Protein AF-A0A3C0NPT8-F1 (afdb_monomer)

Sequence (204 aa):
MGVVTTFLSDNPAILALAEDQNFRHFFKAYQFPALTNLGTAFGMGLIVCSYMYSLSPAMGRPLGAAVLIGLLGAVIGSVVSTRLMLIFTKKHFGIEAGLPPLEGEAAETPAGMRPVRHGGIGSRVMGAILEGGHSGVKMGVAIVPGVLVVCTLVMMLINGPSESGAYTGAAYEGIRLLPRLASKIDFILKPLFGFASPEAVGVP

Foldseek 3Di:
DLLVQLLPPFLCSLVLLLPDPVSLLVDAQLLSVLSSLSSVLRGPLNVVLVVQCVCCVVVVHRCNVVSVVSVVVSVVVSVVVSVVSSVVSCVVVNDPHRDDDDPPDDDDDDPPDDPDDDDDPVVVVVVVVVVVVVSVVVSCVVVVVVCVVVVVVLLQCLADAPPVNDNPVDPSHHNNNQLVVQVVCVVVCCVPPVDPGSSVVSDD

Radius of gyration: 21.85 Å; Cα contacts (8 Å, |Δi|>4): 187; chains: 1; bou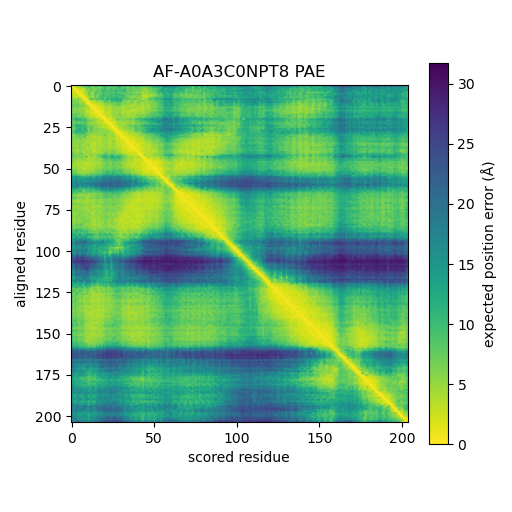nding box: 51×41×56 Å

pLDDT: mean 73.45, std 10.77, range [42.53, 89.0]

Secondary structure (DSSP, 8-state):
-HHHHHHHT-THHHHHHHT-HHHHTTSBTTTHHHHHHHHHHHTTHHHHHHHHHHTHHHHTS-THHHHHHHHHHHHHHHHHHHHHHHHHHHHHH-SSPBPPPPTT--S-PPTTPPP--SS-HHHHHHHHHHHHHHHHHHHHHHHHHHHHHHHHHHHHHHS---TTS-----TT----HHHHHHHHHHHHHHHHH--SSGGGGG--

Solvent-accessible surface area (backbone atoms only — not comparable to full-atom values): 11562 Å² total; per-residue (Å²): 107,62,65,59,44,5,20,70,67,23,41,68,50,35,52,60,47,65,70,32,65,76,55,43,73,78,40,44,45,28,52,54,66,36,48,56,52,46,14,62,51,29,34,39,42,50,58,53,46,51,51,52,49,65,44,20,79,79,68,78,45,83,38,61,64,57,48,51,51,51,52,52,48,34,53,54,48,34,54,53,50,37,52,54,47,37,56,55,30,33,72,74,56,36,91,78,41,64,58,79,77,70,91,91,65,84,83,81,77,57,92,91,61,73,90,75,76,80,72,55,73,68,54,46,53,52,49,51,52,52,52,51,50,52,52,51,49,54,50,46,69,70,44,50,64,59,52,53,53,50,51,51,52,51,46,30,30,42,25,43,44,47,99,82,69,51,80,83,83,53,90,80,39,26,73,26,49,51,31,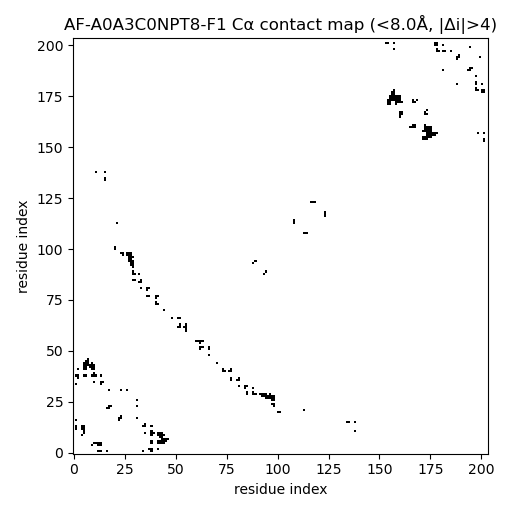60,49,37,59,74,44,37,86,58,44,33,80,74,71,63,54,91,49,45,65,60,78,64,62,131

Mean predicted aligned error: 11.66 Å

Structure (mmCIF, N/CA/C/O backbone):
data_AF-A0A3C0NPT8-F1
#
_entry.id   AF-A0A3C0NPT8-F1
#
loop_
_atom_site.group_PDB
_atom_site.id
_atom_site.type_symbol
_atom_site.label_atom_id
_atom_site.label_alt_id
_atom_site.label_comp_id
_atom_site.label_asym_id
_atom_site.label_entity_id
_atom_site.label_seq_id
_atom_site.pdbx_PDB_ins_code
_atom_site.Cartn_x
_atom_site.Cartn_y
_atom_site.Cartn_z
_atom_site.occupancy
_atom_site.B_iso_or_equiv
_atom_site.auth_seq_id
_atom_site.auth_comp_id
_atom_site.auth_asym_id
_atom_site.auth_atom_id
_atom_site.pdbx_PDB_model_num
ATOM 1 N N . MET A 1 1 ? -10.983 9.538 5.192 1.00 57.56 1 MET A N 1
ATOM 2 C CA . MET A 1 1 ? -9.659 9.555 5.852 1.00 57.56 1 MET A CA 1
ATOM 3 C C . MET A 1 1 ? -8.749 8.467 5.304 1.00 57.56 1 MET A C 1
ATOM 5 O O . MET A 1 1 ? -7.816 8.848 4.622 1.00 57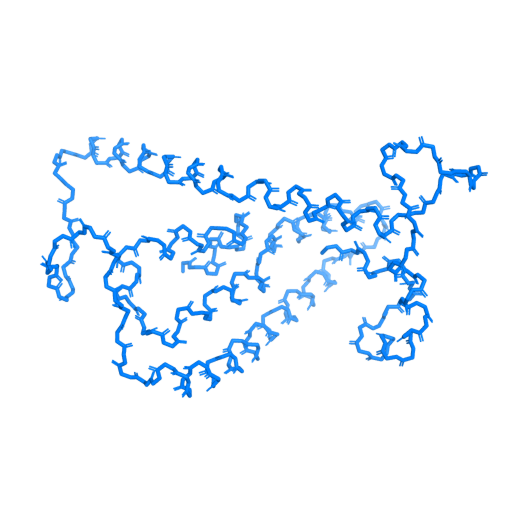.56 1 MET A O 1
ATOM 9 N N . GLY A 1 2 ? -9.065 7.172 5.461 1.00 60.31 2 GLY A N 1
ATOM 10 C CA . GLY A 1 2 ? -8.208 6.061 4.995 1.00 60.31 2 GLY A CA 1
ATOM 11 C C . GLY A 1 2 ? -7.718 6.155 3.542 1.00 60.31 2 GLY A C 1
ATOM 12 O O . GLY A 1 2 ? -6.518 6.107 3.315 1.00 60.31 2 GLY A O 1
ATOM 13 N N . VAL A 1 3 ? -8.623 6.399 2.582 1.00 63.34 3 VAL A N 1
ATOM 14 C CA . VAL A 1 3 ? -8.274 6.589 1.154 1.00 63.34 3 VAL A CA 1
ATOM 15 C C . VAL A 1 3 ? -7.306 7.760 0.949 1.00 63.34 3 VAL A C 1
ATOM 17 O O . VAL A 1 3 ? -6.372 7.675 0.166 1.00 63.34 3 VAL A O 1
ATOM 20 N N . VAL A 1 4 ? -7.526 8.874 1.653 1.00 65.38 4 VAL A N 1
ATOM 21 C CA . VAL A 1 4 ? -6.719 10.095 1.498 1.00 65.38 4 VAL A CA 1
ATOM 22 C C . VAL A 1 4 ? -5.329 9.886 2.095 1.00 65.38 4 VAL A C 1
ATOM 24 O O . VAL A 1 4 ? -4.337 10.283 1.496 1.00 65.38 4 VAL A O 1
ATOM 27 N N . THR A 1 5 ? -5.236 9.218 3.245 1.00 65.12 5 THR A N 1
ATOM 28 C CA . THR A 1 5 ? -3.954 8.920 3.893 1.00 65.12 5 THR A CA 1
ATOM 29 C C . THR A 1 5 ? -3.124 7.907 3.109 1.00 65.12 5 THR A C 1
ATOM 31 O O . THR A 1 5 ? -1.911 8.070 3.026 1.00 65.12 5 THR A O 1
ATOM 34 N N . THR A 1 6 ? -3.749 6.903 2.488 1.00 68.00 6 THR A N 1
ATOM 35 C CA . THR A 1 6 ? -3.037 5.913 1.657 1.00 68.00 6 THR A CA 1
ATOM 36 C C . THR A 1 6 ? -2.615 6.486 0.317 1.00 68.00 6 THR A C 1
ATOM 38 O O . THR A 1 6 ? -1.517 6.203 -0.149 1.00 68.00 6 THR A O 1
ATOM 41 N N . PHE A 1 7 ? -3.457 7.338 -0.270 1.00 66.25 7 PHE A N 1
ATOM 42 C CA . PHE A 1 7 ? -3.151 8.022 -1.520 1.00 66.25 7 PHE A CA 1
ATOM 43 C C . PHE A 1 7 ? -1.984 9.005 -1.384 1.00 66.25 7 PHE A C 1
ATOM 45 O O . PHE A 1 7 ? -1.185 9.134 -2.311 1.00 66.25 7 PHE A O 1
ATOM 52 N N . LEU A 1 8 ? -1.883 9.689 -0.238 1.00 63.69 8 LEU A N 1
ATOM 53 C CA . LEU A 1 8 ? -0.835 10.677 0.031 1.00 63.69 8 LEU A CA 1
ATOM 54 C C . LEU A 1 8 ? 0.458 10.080 0.593 1.00 63.69 8 LEU A C 1
ATOM 56 O O . LEU A 1 8 ? 1.523 10.610 0.296 1.00 63.69 8 LEU A O 1
ATOM 60 N N . SER A 1 9 ? 0.372 9.046 1.437 1.00 65.12 9 SER A N 1
ATOM 61 C CA . SER A 1 9 ? 1.530 8.520 2.164 1.00 65.12 9 SER A CA 1
ATOM 62 C C . SER A 1 9 ? 2.036 7.227 1.541 1.00 65.12 9 SER A C 1
ATOM 64 O O . SER A 1 9 ? 3.089 7.273 0.926 1.00 65.12 9 SER A O 1
ATOM 66 N N . ASP A 1 10 ? 1.321 6.110 1.728 1.00 74.12 10 ASP A N 1
ATOM 67 C CA . ASP A 1 10 ? 1.563 4.772 1.154 1.00 74.12 10 ASP A CA 1
ATOM 68 C C . ASP A 1 10 ? 0.578 3.760 1.810 1.00 74.12 10 ASP A C 1
ATOM 70 O O . ASP A 1 10 ? -0.175 4.108 2.729 1.00 74.12 10 ASP A O 1
ATOM 74 N N . ASN A 1 11 ? 0.602 2.492 1.394 1.00 75.19 11 ASN A N 1
ATOM 75 C CA . ASN A 1 11 ? -0.137 1.361 1.957 1.00 75.19 11 ASN A CA 1
ATOM 76 C C . ASN A 1 11 ? 0.002 1.218 3.485 1.00 75.19 11 ASN A C 1
ATOM 78 O O . ASN A 1 11 ? -1.029 1.064 4.141 1.00 75.19 11 ASN A O 1
ATOM 82 N N . PRO A 1 12 ? 1.197 1.317 4.108 1.00 71.88 12 PRO A N 1
ATOM 83 C CA . PRO A 1 12 ? 1.342 1.207 5.564 1.00 71.88 12 PRO A CA 1
ATOM 84 C C . PRO A 1 12 ? 0.558 2.237 6.383 1.00 71.88 12 PRO A C 1
ATOM 86 O O . PRO A 1 12 ? 0.221 1.973 7.536 1.00 71.88 12 PRO A O 1
ATOM 89 N N . ALA A 1 13 ? 0.204 3.390 5.808 1.00 73.75 13 ALA A N 1
ATOM 90 C CA . ALA A 1 13 ? -0.550 4.416 6.529 1.00 73.75 13 ALA A CA 1
ATOM 91 C C . ALA A 1 13 ? -1.955 3.939 6.942 1.00 73.75 13 ALA A C 1
ATOM 93 O O . ALA A 1 13 ? -2.476 4.381 7.968 1.00 73.75 13 ALA A O 1
ATOM 94 N N . ILE A 1 14 ? -2.565 3.009 6.190 1.00 76.88 14 ILE A N 1
ATOM 95 C CA . ILE A 1 14 ? -3.846 2.411 6.598 1.00 76.88 14 ILE A CA 1
ATOM 96 C C . ILE A 1 14 ? -3.686 1.478 7.791 1.00 76.88 14 ILE A C 1
ATOM 98 O O . ILE A 1 14 ? -4.612 1.366 8.585 1.00 76.88 14 ILE A O 1
ATOM 102 N N . LEU A 1 15 ? -2.526 0.827 7.930 1.00 73.81 15 LEU A N 1
ATOM 103 C CA . LEU A 1 15 ? -2.240 -0.075 9.043 1.00 73.81 15 LEU A CA 1
ATOM 104 C C . LEU A 1 15 ? -2.071 0.715 10.342 1.00 73.81 15 LEU A C 1
ATOM 106 O O . LEU A 1 15 ? -2.603 0.303 11.364 1.00 73.81 15 LEU A O 1
ATOM 110 N N . ALA A 1 16 ? -1.461 1.901 10.272 1.00 74.50 16 ALA A N 1
ATOM 111 C CA . ALA A 1 16 ? -1.381 2.846 11.391 1.00 74.50 16 ALA A CA 1
ATOM 112 C C . ALA A 1 16 ? -2.765 3.208 11.936 1.00 74.50 16 ALA A C 1
ATOM 114 O O . ALA A 1 16 ? -3.020 3.153 13.134 1.00 74.50 16 ALA A O 1
ATOM 115 N N . LEU A 1 17 ? -3.680 3.553 11.024 1.00 74.06 17 LEU A N 1
ATOM 116 C CA . LEU A 1 17 ? -5.072 3.842 11.355 1.00 74.06 17 LEU A CA 1
ATOM 117 C C . LEU A 1 17 ? -5.783 2.588 11.863 1.00 74.06 17 LEU A C 1
ATOM 119 O O . LEU A 1 17 ? -6.581 2.665 12.787 1.00 74.06 17 LEU A O 1
ATOM 123 N N . ALA A 1 18 ? -5.484 1.425 11.288 1.00 72.75 18 ALA A N 1
ATOM 124 C CA . ALA A 1 18 ? -6.037 0.150 11.712 1.00 72.75 18 ALA A CA 1
ATOM 125 C C . ALA A 1 18 ? -5.529 -0.300 13.093 1.00 72.75 18 ALA A C 1
ATOM 127 O O . ALA A 1 18 ? -6.169 -1.151 13.702 1.00 72.75 18 ALA A O 1
ATOM 128 N N . GLU A 1 19 ? -4.422 0.233 13.609 1.00 71.56 19 GLU A N 1
ATOM 129 C CA . GLU A 1 19 ? -3.958 0.020 14.988 1.00 71.56 19 GLU A CA 1
ATOM 130 C C . GLU A 1 19 ? -4.593 0.995 15.999 1.00 71.56 19 GLU A C 1
ATOM 132 O O . GLU A 1 19 ? -4.489 0.763 17.200 1.00 71.56 19 GLU A O 1
ATOM 137 N N . ASP A 1 20 ? -5.322 2.025 15.550 1.00 73.19 20 ASP A N 1
ATOM 138 C CA . ASP A 1 20 ? -6.060 2.939 16.431 1.00 73.19 20 ASP A CA 1
ATOM 139 C C . ASP A 1 20 ? -7.418 2.337 16.846 1.00 73.19 20 ASP A C 1
ATOM 141 O O . ASP A 1 20 ? -8.288 2.047 16.017 1.00 73.19 20 ASP A O 1
ATOM 145 N N . GLN A 1 21 ? -7.633 2.189 18.155 1.00 65.19 21 GLN A N 1
ATOM 146 C CA . GLN A 1 21 ? -8.886 1.705 18.750 1.00 65.19 21 GLN A CA 1
ATOM 147 C C . GLN A 1 21 ? -10.098 2.557 18.355 1.00 65.19 21 GLN A C 1
ATOM 149 O O . GLN A 1 21 ? -11.176 2.022 18.082 1.00 65.19 21 GLN A O 1
ATOM 154 N N . ASN A 1 22 ? -9.926 3.881 18.270 1.00 67.19 22 ASN A N 1
ATOM 155 C CA . ASN A 1 22 ? -11.003 4.785 17.871 1.00 67.19 22 ASN A CA 1
ATOM 156 C C . ASN A 1 22 ? -11.425 4.497 16.435 1.00 67.19 22 ASN A C 1
ATOM 158 O O . ASN A 1 22 ? -12.610 4.523 16.123 1.00 67.19 22 ASN A O 1
ATOM 162 N N . PHE A 1 23 ? -10.460 4.194 15.565 1.00 70.56 23 PHE A N 1
ATOM 163 C CA . PHE A 1 23 ? -10.732 3.845 14.180 1.00 70.56 23 PHE A CA 1
ATOM 164 C C . PHE A 1 23 ? -11.401 2.471 14.079 1.00 70.56 23 PHE A C 1
ATOM 166 O O . PHE A 1 23 ? -12.396 2.344 13.369 1.00 70.56 23 PHE A O 1
ATOM 173 N N . ARG A 1 24 ? -10.936 1.471 14.843 1.00 70.56 24 ARG A N 1
ATOM 174 C CA . ARG A 1 24 ? -11.536 0.124 14.899 1.00 70.56 24 ARG A CA 1
ATOM 175 C C . ARG A 1 24 ? -13.000 0.127 15.323 1.00 70.56 24 ARG A C 1
ATOM 177 O O . ARG A 1 24 ? -13.776 -0.633 14.752 1.00 70.56 24 ARG A O 1
ATOM 184 N N . HIS A 1 25 ? -13.389 0.992 16.262 1.00 68.06 25 HIS A N 1
ATOM 185 C CA . HIS A 1 25 ? -14.770 1.080 16.750 1.00 68.06 25 HIS A CA 1
ATOM 186 C C . HIS A 1 25 ? -15.782 1.469 15.654 1.00 68.06 25 HIS A C 1
ATOM 188 O O . HIS A 1 25 ? -16.962 1.135 15.750 1.00 68.06 25 HIS A O 1
ATOM 194 N N . PHE A 1 26 ? -15.334 2.131 14.582 1.00 66.56 26 PHE A N 1
ATOM 195 C CA . PHE A 1 26 ? -16.194 2.497 13.453 1.00 66.56 26 PHE A CA 1
ATOM 196 C C . PHE A 1 26 ? -16.397 1.370 12.429 1.00 66.56 26 PHE A C 1
ATOM 198 O O . PHE A 1 26 ? -17.233 1.521 11.535 1.00 66.56 26 PHE A O 1
ATOM 205 N N . PHE A 1 27 ? -15.672 0.250 12.534 1.00 70.88 27 PHE A N 1
ATOM 206 C CA . PHE A 1 27 ? -15.732 -0.845 11.564 1.00 70.88 27 PHE A CA 1
ATOM 207 C C . PHE A 1 27 ? -16.223 -2.152 12.186 1.00 70.88 27 PHE A C 1
ATOM 209 O O . PHE A 1 27 ? -15.913 -2.507 13.320 1.00 70.88 27 PHE A O 1
ATOM 216 N N . LYS A 1 28 ? -16.980 -2.914 11.395 1.00 72.62 28 LYS A N 1
ATOM 217 C CA . LYS A 1 28 ? -17.347 -4.300 11.722 1.00 72.62 28 LYS A CA 1
ATOM 218 C C . LYS A 1 28 ? -16.216 -5.254 11.333 1.00 72.62 28 LYS A C 1
ATOM 220 O O . LYS A 1 28 ? -15.453 -4.950 10.413 1.00 72.62 28 LYS A O 1
ATOM 225 N N . ALA A 1 29 ? -16.149 -6.438 11.948 1.00 71.94 29 ALA A N 1
ATOM 226 C CA . ALA A 1 29 ? -15.073 -7.405 11.701 1.00 71.94 29 ALA A CA 1
ATOM 227 C C . ALA A 1 29 ? -14.913 -7.753 10.209 1.00 71.94 29 ALA A C 1
ATOM 229 O O . ALA A 1 29 ? -13.797 -7.823 9.703 1.00 71.94 29 ALA A O 1
ATOM 230 N N . TYR A 1 30 ? -16.017 -7.865 9.460 1.00 71.25 30 TYR A N 1
ATOM 231 C CA . TYR A 1 30 ? -15.965 -8.159 8.023 1.00 71.25 30 TYR A CA 1
ATOM 232 C C . TYR A 1 30 ? -15.430 -7.001 7.155 1.00 71.25 30 TYR A C 1
ATOM 234 O O . TYR A 1 30 ? -15.012 -7.237 6.020 1.00 71.25 30 TYR A O 1
ATOM 242 N N . GLN A 1 31 ? -15.462 -5.758 7.649 1.00 75.56 31 GLN A N 1
ATOM 243 C CA . GLN A 1 31 ? -15.016 -4.563 6.918 1.00 75.56 31 GLN A CA 1
ATOM 244 C C . GLN A 1 31 ? -13.526 -4.292 7.108 1.00 75.56 31 GLN A C 1
ATOM 246 O O . GLN A 1 31 ? -12.908 -3.657 6.257 1.00 75.56 31 GLN A O 1
ATOM 251 N N . PHE A 1 32 ? -12.943 -4.789 8.195 1.00 78.00 32 PHE A N 1
ATOM 252 C CA . PHE A 1 32 ? -11.555 -4.517 8.538 1.00 78.00 32 PHE A CA 1
ATOM 253 C C . PHE A 1 32 ? -10.550 -5.042 7.500 1.00 78.00 32 PHE A C 1
ATOM 255 O O . PHE A 1 32 ? -9.687 -4.270 7.089 1.00 78.00 32 PHE A O 1
ATOM 262 N N . PRO A 1 33 ? -10.694 -6.263 6.945 1.00 79.12 33 PRO A N 1
ATOM 263 C CA . PRO A 1 33 ? -9.809 -6.722 5.873 1.00 79.12 33 PRO A CA 1
ATOM 264 C C . PRO A 1 33 ? -9.931 -5.893 4.584 1.00 79.12 33 PRO A C 1
ATOM 266 O O . PRO A 1 33 ? -8.962 -5.746 3.843 1.00 79.12 33 PRO A O 1
ATOM 269 N N . ALA A 1 34 ? -11.103 -5.303 4.318 1.00 80.81 34 ALA A N 1
ATOM 270 C CA . ALA A 1 34 ? -11.309 -4.469 3.134 1.00 80.81 34 ALA A CA 1
ATOM 271 C C . ALA A 1 34 ? -10.489 -3.169 3.174 1.00 80.81 34 ALA A C 1
ATOM 273 O O . ALA A 1 34 ? -10.215 -2.599 2.118 1.00 80.81 34 ALA A O 1
ATOM 274 N N . LEU A 1 35 ? -10.050 -2.728 4.361 1.00 78.31 35 LEU A N 1
ATOM 275 C CA . LEU A 1 35 ? -9.146 -1.587 4.513 1.00 78.31 35 LEU A CA 1
ATOM 276 C C . LEU A 1 35 ? -7.780 -1.855 3.878 1.00 78.31 35 LEU A C 1
ATOM 278 O O . LEU A 1 35 ? -7.229 -0.955 3.255 1.00 78.31 35 LEU A O 1
ATOM 282 N N . THR A 1 36 ? -7.257 -3.082 3.970 1.00 79.62 36 THR A N 1
ATOM 283 C CA . THR A 1 36 ? -5.987 -3.455 3.326 1.00 79.62 36 THR A CA 1
ATOM 284 C C . THR A 1 36 ? -6.096 -3.370 1.809 1.00 79.62 36 THR A C 1
ATOM 286 O O . THR A 1 36 ? -5.243 -2.771 1.169 1.00 79.62 36 THR A O 1
ATOM 289 N N . ASN A 1 37 ? -7.181 -3.895 1.240 1.00 81.38 37 ASN A N 1
ATOM 290 C CA . ASN A 1 37 ? -7.433 -3.851 -0.201 1.00 81.38 37 ASN A CA 1
ATOM 291 C C . ASN A 1 37 ? -7.625 -2.414 -0.711 1.00 81.38 37 ASN A C 1
ATOM 293 O O . ASN A 1 37 ? -7.126 -2.039 -1.768 1.00 81.38 37 ASN A O 1
ATOM 297 N N . LEU A 1 38 ? -8.308 -1.585 0.079 1.00 79.75 38 LEU A N 1
ATOM 298 C CA . LEU A 1 38 ? -8.443 -0.161 -0.200 1.00 79.75 38 LEU A CA 1
ATOM 299 C C . LEU A 1 38 ? -7.093 0.564 -0.098 1.00 79.75 38 LEU A C 1
ATOM 301 O O . LEU A 1 38 ? -6.816 1.425 -0.925 1.00 79.75 38 LEU A O 1
ATOM 305 N N . GLY A 1 39 ? -6.248 0.188 0.867 1.00 78.75 39 GLY A N 1
ATOM 306 C CA . GLY A 1 39 ? -4.855 0.614 0.934 1.00 78.75 39 GLY A CA 1
ATOM 307 C C . GLY A 1 39 ? -4.150 0.306 -0.376 1.00 78.75 39 GLY A C 1
ATOM 308 O O . GLY A 1 39 ? -3.827 1.236 -1.101 1.00 78.75 39 GLY A O 1
ATOM 309 N N . THR A 1 40 ? -4.040 -0.973 -0.736 1.00 80.25 40 THR A N 1
ATOM 310 C CA . THR A 1 40 ? -3.342 -1.433 -1.945 1.00 80.25 40 THR A CA 1
ATOM 311 C C . THR A 1 40 ? -3.827 -0.765 -3.229 1.00 80.25 40 THR A C 1
ATOM 313 O O . THR A 1 40 ? -3.006 -0.420 -4.069 1.00 80.25 40 THR A O 1
ATOM 316 N N . ALA A 1 41 ? -5.134 -0.541 -3.387 1.00 80.31 41 ALA A N 1
ATOM 317 C CA . ALA A 1 41 ? -5.677 0.080 -4.594 1.00 80.31 41 ALA A CA 1
ATOM 318 C C . ALA A 1 41 ? -5.309 1.569 -4.751 1.00 80.31 41 ALA A C 1
ATOM 320 O O . ALA A 1 41 ? -5.279 2.072 -5.871 1.00 80.31 41 ALA A O 1
ATOM 321 N N . PHE A 1 42 ? -5.053 2.275 -3.645 1.00 80.88 42 PHE A N 1
ATOM 322 C CA . PHE A 1 42 ? -4.700 3.700 -3.646 1.00 80.88 42 PHE A CA 1
ATOM 323 C C . PHE A 1 42 ? -3.259 3.975 -3.188 1.00 80.88 42 PHE A C 1
ATOM 325 O O . PHE A 1 42 ? -2.841 5.132 -3.183 1.00 80.88 42 PHE A O 1
ATOM 332 N N . GLY A 1 43 ? -2.507 2.940 -2.812 1.00 76.88 43 GLY A N 1
ATOM 333 C CA . GLY A 1 43 ? -1.122 3.020 -2.366 1.00 76.88 43 GLY A CA 1
ATOM 334 C C . GLY A 1 43 ? -0.231 3.715 -3.374 1.00 76.88 43 GLY A C 1
ATOM 335 O O . GLY A 1 43 ? -0.315 3.441 -4.568 1.00 76.88 43 GLY A O 1
ATOM 336 N N . MET A 1 44 ? 0.600 4.640 -2.889 1.00 77.12 44 MET A N 1
ATOM 337 C CA . MET A 1 44 ? 1.511 5.453 -3.707 1.00 77.12 44 MET A CA 1
ATOM 338 C C . MET A 1 44 ? 0.824 6.243 -4.838 1.00 77.12 44 MET A C 1
ATOM 340 O O . MET A 1 44 ? 1.508 6.770 -5.714 1.00 77.12 44 MET A O 1
ATOM 344 N N . GLY A 1 45 ? -0.506 6.387 -4.829 1.00 80.94 45 GLY A N 1
ATOM 345 C CA . GLY A 1 45 ? -1.255 6.960 -5.948 1.00 80.94 45 GLY A CA 1
ATOM 346 C C . GLY A 1 45 ? -0.815 8.379 -6.320 1.00 80.94 45 GLY A C 1
ATOM 347 O O . GLY A 1 45 ? -0.578 8.655 -7.496 1.00 80.94 45 GLY A O 1
ATOM 348 N N . LEU A 1 46 ? -0.622 9.271 -5.339 1.00 80.06 46 LEU A N 1
ATOM 349 C CA . LEU A 1 46 ? -0.124 10.631 -5.589 1.00 80.06 46 LEU A CA 1
ATOM 350 C C . LEU A 1 46 ? 1.317 10.626 -6.128 1.00 80.06 46 LEU A C 1
ATOM 352 O O . LEU A 1 46 ? 1.649 11.388 -7.039 1.00 80.06 46 LEU A O 1
ATOM 356 N N . ILE A 1 47 ? 2.173 9.761 -5.583 1.00 82.19 47 ILE A N 1
ATOM 357 C CA . ILE A 1 47 ? 3.585 9.653 -5.971 1.00 82.19 47 ILE A CA 1
ATOM 358 C C . ILE A 1 47 ? 3.681 9.184 -7.425 1.00 82.19 47 ILE A C 1
ATOM 360 O O . ILE A 1 47 ? 4.343 9.832 -8.231 1.00 82.19 47 ILE A O 1
ATOM 364 N N . VAL A 1 48 ? 2.941 8.140 -7.798 1.00 81.69 48 VAL A N 1
ATOM 365 C CA . VAL A 1 48 ? 2.890 7.630 -9.175 1.00 81.69 48 VAL A CA 1
ATOM 366 C C . VAL A 1 48 ? 2.309 8.673 -10.131 1.00 81.69 48 VAL A C 1
ATOM 368 O O . VAL A 1 48 ? 2.892 8.926 -11.186 1.00 81.69 48 VAL A O 1
ATOM 371 N N . CYS A 1 49 ? 1.209 9.338 -9.761 1.00 82.62 49 CYS A N 1
ATOM 372 C CA . CYS A 1 49 ? 0.608 10.386 -10.592 1.00 82.62 49 CYS A CA 1
ATOM 373 C C . CYS A 1 49 ? 1.579 11.553 -10.828 1.00 82.62 49 CYS A C 1
ATOM 375 O O . CYS A 1 49 ? 1.726 12.012 -11.960 1.00 82.62 49 CYS A O 1
ATOM 377 N N . SER A 1 50 ? 2.261 12.021 -9.779 1.00 83.06 50 SER A N 1
ATOM 378 C CA . SER A 1 50 ? 3.231 13.119 -9.874 1.00 83.06 50 SER A CA 1
ATOM 379 C C . SER A 1 50 ? 4.487 12.725 -10.654 1.00 83.06 50 SER A C 1
ATOM 381 O O . SER A 1 50 ? 4.957 13.514 -11.473 1.00 83.06 50 SER A O 1
ATOM 383 N N . TYR A 1 51 ? 4.986 11.498 -10.483 1.00 83.19 51 TYR A N 1
ATOM 384 C CA . TYR A 1 51 ? 6.118 10.964 -11.239 1.00 83.19 51 TYR A CA 1
ATOM 385 C C . TYR A 1 51 ? 5.798 10.848 -12.736 1.00 83.19 51 TYR A C 1
ATOM 387 O O . TYR A 1 51 ? 6.542 11.360 -13.573 1.00 83.19 51 TYR A O 1
ATOM 395 N N . MET A 1 52 ? 4.648 10.262 -13.081 1.00 80.38 52 MET A N 1
ATOM 396 C CA . MET A 1 52 ? 4.178 10.169 -14.468 1.00 80.38 52 MET A CA 1
ATOM 397 C C . MET A 1 52 ? 3.949 11.548 -15.091 1.00 80.38 52 MET A C 1
ATOM 399 O O . MET A 1 52 ? 4.286 11.773 -16.253 1.00 80.38 52 MET A O 1
ATOM 403 N N . TYR A 1 53 ? 3.421 12.499 -14.317 1.00 80.75 53 TYR A N 1
ATOM 404 C CA . TYR A 1 53 ? 3.262 13.872 -14.780 1.00 80.75 53 TYR A CA 1
ATOM 405 C C . TYR A 1 53 ? 4.620 14.549 -15.024 1.00 80.75 53 TYR A C 1
ATOM 407 O O . TYR A 1 53 ? 4.808 15.164 -16.073 1.00 80.75 53 TYR A O 1
ATOM 415 N N . SER A 1 54 ? 5.587 14.362 -14.120 1.00 80.06 54 SER A N 1
ATOM 416 C CA . SER A 1 54 ? 6.962 14.876 -14.231 1.00 80.06 54 SER A CA 1
ATOM 417 C C . SER A 1 54 ? 7.717 14.339 -15.457 1.00 80.06 54 SER A C 1
ATOM 419 O O . SER A 1 54 ? 8.558 15.033 -16.024 1.00 80.06 54 SER A O 1
ATOM 421 N N . LEU A 1 55 ? 7.376 13.139 -15.938 1.00 78.50 55 LEU A N 1
ATOM 422 C CA . LEU A 1 55 ? 7.939 12.553 -17.163 1.00 78.50 55 LEU A CA 1
ATOM 423 C C . LEU A 1 55 ? 7.314 13.088 -18.466 1.00 78.50 55 LEU A C 1
ATOM 425 O O . LEU A 1 55 ? 7.864 12.863 -19.546 1.00 78.50 55 LEU A O 1
ATOM 429 N N . SER A 1 56 ? 6.204 13.831 -18.392 1.00 69.06 56 SER A N 1
ATOM 430 C CA . SER A 1 56 ? 5.553 14.457 -19.561 1.00 69.06 56 SER A CA 1
ATOM 431 C C . SER A 1 56 ? 6.486 15.339 -20.399 1.00 69.06 56 SER A C 1
ATOM 433 O O . SER A 1 56 ? 6.510 15.155 -21.618 1.00 69.06 56 SER A O 1
ATOM 435 N N . PRO A 1 57 ? 7.288 16.256 -19.815 1.00 64.12 57 PRO A N 1
ATOM 436 C CA . PRO A 1 57 ? 8.258 17.038 -20.583 1.00 64.12 57 PRO A CA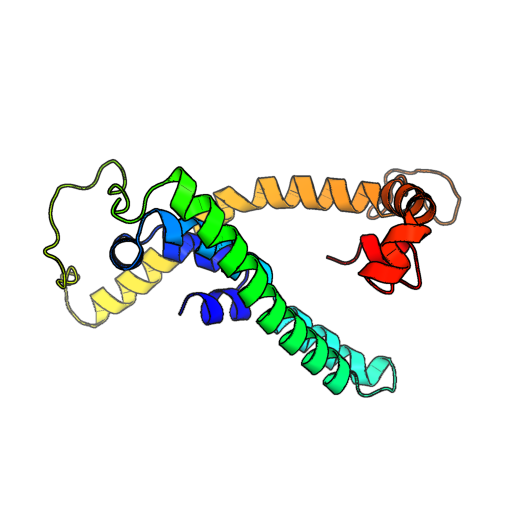 1
ATOM 437 C C . PRO A 1 57 ? 9.361 16.188 -21.233 1.00 64.12 57 PRO A C 1
ATOM 439 O O . PRO A 1 57 ? 9.830 16.545 -22.308 1.00 64.12 57 PRO A O 1
ATOM 442 N N . ALA A 1 58 ? 9.745 15.054 -20.636 1.00 65.44 58 ALA A N 1
ATOM 443 C CA . ALA A 1 58 ? 10.800 14.183 -21.164 1.00 65.44 58 ALA A CA 1
ATOM 444 C C . ALA A 1 58 ? 10.331 13.296 -22.334 1.00 65.44 58 ALA A C 1
ATOM 446 O O . ALA A 1 58 ? 11.118 12.986 -23.223 1.00 65.44 58 ALA A O 1
ATOM 447 N N . MET A 1 59 ? 9.052 12.903 -22.360 1.00 64.19 59 MET A N 1
ATOM 448 C CA . MET A 1 59 ? 8.483 12.053 -23.420 1.00 64.19 59 MET A CA 1
ATOM 449 C C . MET A 1 59 ? 7.784 12.830 -24.548 1.00 64.19 59 MET A C 1
ATOM 451 O O . MET A 1 59 ? 7.295 12.217 -25.499 1.00 64.19 59 MET A O 1
ATOM 455 N N . GLY A 1 60 ? 7.699 14.164 -24.457 1.00 64.12 60 GLY A N 1
ATOM 456 C CA . GLY A 1 60 ? 7.114 15.019 -25.500 1.00 64.12 60 GLY A CA 1
ATOM 457 C C . GLY A 1 60 ? 5.624 14.767 -25.778 1.00 64.12 60 GLY A C 1
ATOM 458 O O . GLY A 1 60 ? 5.114 15.163 -26.825 1.00 64.12 60 GLY A O 1
ATOM 459 N N . ARG A 1 61 ? 4.915 14.086 -24.866 1.00 68.31 61 ARG A N 1
ATOM 460 C CA . ARG A 1 61 ? 3.485 13.754 -24.969 1.00 68.31 61 ARG A CA 1
ATOM 461 C C . ARG A 1 61 ? 2.768 14.095 -23.661 1.00 68.31 61 ARG A C 1
ATOM 463 O O . ARG A 1 61 ? 3.329 13.855 -22.592 1.00 68.31 61 ARG A O 1
ATOM 470 N N . PRO A 1 62 ? 1.521 14.598 -23.710 1.00 69.88 62 PRO A N 1
ATOM 471 C CA . PRO A 1 62 ? 0.753 14.861 -22.500 1.00 69.88 62 PRO A CA 1
ATOM 472 C C . PRO A 1 62 ? 0.320 13.537 -21.847 1.00 69.88 62 PRO A C 1
ATOM 474 O O . PRO A 1 62 ? -0.686 12.944 -22.234 1.00 69.88 62 PRO A O 1
ATOM 477 N N . LEU A 1 63 ? 1.055 13.076 -20.827 1.00 75.00 63 LEU A N 1
ATOM 478 C CA . LEU A 1 63 ? 0.686 11.888 -20.037 1.00 75.00 63 LEU A CA 1
ATOM 479 C C . LEU A 1 63 ? -0.483 12.149 -19.077 1.00 75.00 63 LEU A C 1
ATOM 481 O O . LEU A 1 63 ? -0.998 11.211 -18.477 1.00 75.00 63 LEU A O 1
ATOM 485 N N . GLY A 1 64 ? -0.954 13.394 -18.953 1.00 77.44 64 GLY A N 1
ATOM 486 C CA . GLY A 1 64 ? -2.059 13.750 -18.055 1.00 77.44 64 GLY A CA 1
ATOM 487 C C . GLY A 1 64 ? -3.342 12.948 -18.306 1.00 77.44 64 GLY A C 1
ATOM 488 O O . GLY A 1 64 ? -3.982 12.506 -17.355 1.00 77.44 64 GLY A O 1
ATOM 489 N N . ALA A 1 65 ? -3.687 12.683 -19.571 1.00 79.06 65 ALA A N 1
ATOM 490 C CA . ALA A 1 65 ? -4.848 11.856 -19.908 1.00 79.06 65 ALA A CA 1
ATOM 491 C C . ALA A 1 65 ? -4.659 10.386 -19.488 1.00 79.06 65 ALA A C 1
ATOM 493 O O . ALA A 1 65 ? -5.594 9.765 -18.989 1.00 79.06 65 ALA A O 1
ATOM 494 N N . ALA A 1 66 ? -3.445 9.845 -19.630 1.00 81.00 66 ALA A N 1
ATOM 495 C CA . ALA A 1 66 ? -3.126 8.481 -19.212 1.00 81.00 66 ALA A CA 1
ATOM 496 C C . ALA A 1 66 ? -3.191 8.328 -17.683 1.00 81.00 66 ALA A C 1
ATOM 498 O O . ALA A 1 66 ? -3.771 7.366 -17.187 1.00 81.00 66 ALA A O 1
ATOM 499 N N . VAL A 1 67 ? -2.676 9.315 -16.940 1.00 82.75 67 VAL A N 1
ATOM 500 C CA . VAL A 1 67 ? -2.758 9.354 -15.471 1.00 82.75 67 VAL A CA 1
ATOM 501 C C . VAL A 1 67 ? -4.213 9.413 -14.999 1.00 82.75 67 VAL A C 1
ATOM 503 O O . VAL A 1 67 ? -4.592 8.679 -1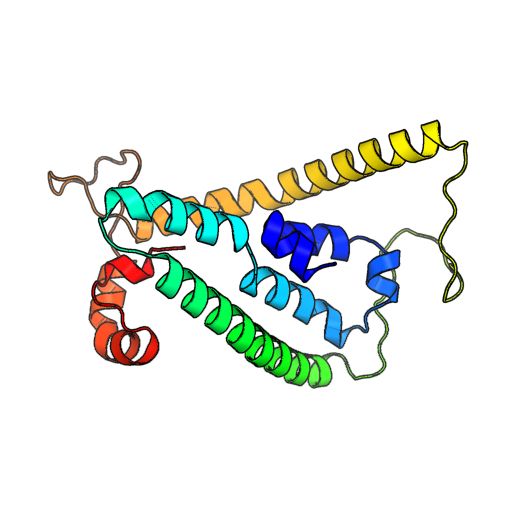4.090 1.00 82.75 67 VAL A O 1
ATOM 506 N N . LEU A 1 68 ? -5.056 10.227 -15.644 1.00 83.31 68 LEU A N 1
ATOM 507 C CA . LEU A 1 68 ? -6.488 10.308 -15.331 1.00 83.31 68 LEU A CA 1
ATOM 508 C C . LEU A 1 68 ? -7.218 8.984 -15.576 1.00 83.31 68 LEU A C 1
ATOM 510 O O . LEU A 1 68 ? -8.001 8.554 -14.731 1.00 83.31 68 LEU A O 1
ATOM 514 N N . ILE A 1 69 ? -6.952 8.321 -16.704 1.00 85.31 69 ILE A N 1
ATOM 515 C CA . ILE A 1 69 ? -7.543 7.012 -17.010 1.00 85.31 69 ILE A CA 1
ATOM 516 C C . ILE A 1 69 ? -7.075 5.962 -15.995 1.00 85.31 69 ILE A C 1
ATOM 518 O O . ILE A 1 69 ? -7.897 5.188 -15.506 1.00 85.31 69 ILE A O 1
ATOM 522 N N . GLY A 1 70 ? -5.791 5.969 -15.621 1.00 83.25 70 GLY A N 1
ATOM 523 C CA . GLY A 1 70 ? -5.248 5.091 -14.583 1.00 83.25 70 GLY A CA 1
ATOM 524 C C . GLY A 1 70 ? -5.914 5.308 -13.223 1.00 83.25 70 GLY A C 1
ATOM 525 O O . GLY A 1 70 ? -6.324 4.345 -12.579 1.00 83.25 70 GLY A O 1
ATOM 526 N N . LEU A 1 71 ? -6.118 6.567 -12.823 1.00 84.56 71 LEU A N 1
ATOM 527 C CA . LEU A 1 71 ? -6.810 6.906 -11.579 1.00 84.56 71 LEU A CA 1
ATOM 528 C C . LEU A 1 71 ? -8.279 6.457 -11.600 1.00 84.56 71 LEU A C 1
ATOM 530 O O . LEU A 1 71 ? -8.758 5.883 -10.624 1.00 84.56 71 LEU A O 1
ATOM 534 N N . LEU A 1 72 ? -8.993 6.663 -12.711 1.00 86.06 72 LEU A N 1
ATOM 535 C CA . LEU A 1 72 ? -10.369 6.179 -12.878 1.00 86.06 72 LEU A CA 1
ATOM 536 C C . LEU A 1 72 ? -10.440 4.647 -12.826 1.00 86.06 72 LEU A C 1
ATOM 538 O O . LEU A 1 72 ? -11.325 4.094 -12.170 1.00 86.06 72 LEU A O 1
ATOM 542 N N . GLY A 1 73 ? -9.487 3.967 -13.466 1.00 85.06 73 GLY A N 1
ATOM 543 C CA . GLY A 1 73 ? -9.337 2.515 -13.402 1.00 85.06 73 GLY A CA 1
ATOM 544 C C . GLY A 1 73 ? -9.098 2.022 -11.976 1.00 85.06 73 GLY A C 1
ATOM 545 O O . GLY A 1 73 ? -9.779 1.099 -11.535 1.00 85.06 73 GLY A O 1
ATOM 546 N N . ALA A 1 74 ? -8.215 2.680 -11.222 1.00 85.12 74 ALA A N 1
ATOM 547 C CA . ALA A 1 74 ? -7.963 2.372 -9.816 1.00 85.12 74 ALA A CA 1
ATOM 548 C C . ALA A 1 74 ? -9.213 2.583 -8.949 1.00 85.12 74 ALA A C 1
ATOM 550 O O . ALA A 1 74 ? -9.532 1.738 -8.116 1.00 85.12 74 ALA A O 1
ATOM 551 N N . VAL A 1 75 ? -9.984 3.651 -9.181 1.00 85.88 75 VAL A N 1
ATOM 552 C CA . VAL A 1 75 ? -11.249 3.890 -8.468 1.00 85.88 75 VAL A CA 1
ATOM 553 C C . VAL A 1 75 ? -12.249 2.769 -8.744 1.00 85.88 75 VAL A C 1
ATOM 555 O O . VAL A 1 75 ? -12.738 2.151 -7.798 1.00 85.88 75 VAL A O 1
ATOM 558 N N . ILE A 1 76 ? -12.527 2.454 -10.010 1.00 87.19 76 ILE A N 1
ATOM 559 C CA . ILE A 1 76 ? -13.487 1.400 -10.377 1.00 87.19 76 ILE A CA 1
ATOM 560 C C . ILE A 1 76 ? -13.002 0.030 -9.879 1.00 87.19 76 ILE A C 1
ATOM 562 O O . ILE A 1 76 ? -13.768 -0.712 -9.261 1.00 87.19 76 ILE A O 1
ATOM 566 N N . GLY A 1 77 ? -11.720 -0.282 -10.079 1.00 85.50 77 GLY A N 1
ATOM 567 C CA . GLY A 1 77 ? -11.088 -1.514 -9.617 1.00 85.50 77 GLY A CA 1
ATOM 568 C C . GLY A 1 77 ? -11.142 -1.660 -8.098 1.00 85.50 77 GLY A C 1
ATOM 569 O O . GLY A 1 77 ? -11.504 -2.726 -7.603 1.00 85.50 77 GLY A O 1
ATOM 570 N N . SER A 1 78 ? -10.895 -0.580 -7.349 1.00 85.56 78 SER A N 1
ATOM 571 C CA . SER A 1 78 ? -11.016 -0.573 -5.888 1.00 85.56 78 SER A CA 1
ATOM 572 C C . SER A 1 78 ? -12.444 -0.880 -5.442 1.00 85.56 78 SER A C 1
ATOM 574 O O . SER A 1 78 ? -12.637 -1.669 -4.519 1.00 85.56 78 SER A O 1
ATOM 576 N N . VAL A 1 79 ? -13.462 -0.335 -6.121 1.00 86.19 79 VAL A N 1
ATOM 577 C CA . VAL A 1 79 ? -14.872 -0.594 -5.800 1.00 86.19 79 VAL A CA 1
ATOM 578 C C . VAL A 1 79 ? -15.206 -2.062 -6.042 1.00 86.19 79 VAL A C 1
ATOM 580 O O . VAL A 1 79 ? -15.768 -2.712 -5.163 1.00 86.19 79 VAL A O 1
ATOM 583 N N . VAL A 1 80 ? -14.834 -2.617 -7.195 1.00 87.12 80 VAL A N 1
ATOM 584 C CA . VAL A 1 80 ? -15.108 -4.027 -7.511 1.00 87.12 80 VAL A CA 1
ATOM 585 C C . VAL A 1 80 ? -14.358 -4.958 -6.554 1.00 87.12 80 VAL A C 1
ATOM 587 O O . VAL A 1 80 ? -14.963 -5.854 -5.964 1.00 87.12 80 VAL A O 1
ATOM 590 N N . SER A 1 81 ? -13.065 -4.709 -6.338 1.00 86.56 81 SER A N 1
ATOM 591 C CA . SER A 1 81 ? -12.208 -5.521 -5.471 1.00 86.56 81 SER A CA 1
ATOM 592 C C . SER A 1 81 ? -12.691 -5.502 -4.017 1.00 86.56 81 SER A C 1
ATOM 594 O O . SER A 1 81 ? -12.852 -6.554 -3.392 1.00 86.56 81 SER A O 1
ATOM 596 N N . THR A 1 82 ? -12.994 -4.322 -3.467 1.00 84.44 82 THR A N 1
ATOM 597 C CA . THR A 1 82 ? -13.499 -4.204 -2.088 1.00 84.44 82 THR A CA 1
ATOM 598 C C . THR A 1 82 ? -14.860 -4.870 -1.929 1.00 84.44 82 THR A C 1
ATOM 600 O O . THR A 1 82 ? -15.088 -5.546 -0.928 1.00 84.44 82 THR A O 1
ATOM 603 N N . ARG A 1 83 ? -15.757 -4.761 -2.918 1.00 84.56 83 ARG A N 1
ATOM 604 C CA . ARG A 1 83 ? -17.058 -5.448 -2.895 1.00 84.56 83 ARG A CA 1
ATOM 605 C C . ARG A 1 83 ? -16.908 -6.965 -2.901 1.00 84.56 83 ARG A C 1
ATOM 607 O O . ARG A 1 83 ? -17.562 -7.620 -2.092 1.00 84.56 83 ARG A O 1
ATOM 614 N N . LEU A 1 84 ? -16.037 -7.513 -3.747 1.00 84.69 84 LEU A N 1
ATOM 615 C CA . LEU A 1 84 ? -15.740 -8.948 -3.766 1.00 84.69 84 LEU A CA 1
ATOM 616 C C . LEU A 1 84 ? -15.184 -9.415 -2.420 1.00 84.69 84 LEU A C 1
ATOM 618 O O . LEU A 1 84 ? -15.679 -10.390 -1.853 1.00 84.69 84 LEU A O 1
ATOM 622 N N . MET A 1 85 ? -14.220 -8.679 -1.863 1.00 84.44 85 MET A N 1
ATOM 623 C CA . MET A 1 85 ? -13.639 -9.004 -0.563 1.00 84.44 85 MET A CA 1
ATOM 624 C C . MET A 1 85 ? -14.693 -9.000 0.550 1.00 84.44 85 MET A C 1
ATOM 626 O O . MET A 1 85 ? -14.742 -9.942 1.335 1.00 84.44 85 MET A O 1
ATOM 630 N N . LEU A 1 86 ? -15.582 -8.000 0.573 1.00 82.81 86 LEU A N 1
ATOM 631 C CA . LEU A 1 86 ? -16.671 -7.910 1.549 1.00 82.81 86 LEU A CA 1
ATOM 632 C C . LEU A 1 86 ? -17.655 -9.082 1.452 1.00 82.81 86 LEU A C 1
ATOM 634 O O . LEU A 1 86 ? -18.190 -9.501 2.473 1.00 82.81 86 LEU A O 1
ATOM 638 N N . ILE A 1 87 ? -17.908 -9.627 0.259 1.00 82.44 87 ILE A N 1
ATOM 639 C CA . ILE A 1 87 ? -18.779 -10.803 0.093 1.00 82.44 87 ILE A CA 1
ATOM 640 C C . ILE A 1 87 ? -18.155 -12.026 0.777 1.00 82.44 87 ILE A C 1
ATOM 642 O O . ILE A 1 87 ? -18.837 -12.730 1.528 1.00 82.44 87 ILE A O 1
ATOM 646 N N . PHE A 1 88 ? -16.857 -12.259 0.568 1.00 80.88 88 PHE A N 1
ATOM 647 C CA . PHE A 1 88 ? -16.149 -13.384 1.181 1.00 80.88 88 PHE A CA 1
ATOM 648 C C . PHE A 1 88 ? -15.960 -13.206 2.689 1.00 80.88 88 PHE A C 1
ATOM 650 O O . PHE A 1 88 ? -16.228 -14.136 3.452 1.00 80.88 88 PHE A O 1
ATOM 657 N N . THR A 1 89 ? -15.568 -12.015 3.147 1.00 77.06 89 THR A N 1
ATOM 658 C CA . THR A 1 89 ? -15.375 -11.758 4.581 1.00 77.06 89 THR A CA 1
ATOM 659 C C . THR A 1 89 ? -16.690 -11.783 5.343 1.00 77.06 89 THR A C 1
ATOM 661 O O . THR A 1 89 ? -16.722 -12.292 6.458 1.00 77.06 89 THR A O 1
ATOM 664 N N . LYS A 1 90 ? -17.800 -11.338 4.743 1.00 76.69 90 LYS A N 1
ATOM 665 C CA . LYS A 1 90 ? -19.138 -11.455 5.341 1.00 76.69 90 LYS A CA 1
ATOM 666 C C . LYS A 1 90 ? -19.543 -12.914 5.570 1.00 76.69 90 LYS A C 1
ATOM 668 O O . LYS A 1 90 ? -20.186 -13.209 6.573 1.00 76.69 90 LYS A O 1
ATOM 673 N N . LYS A 1 91 ? -19.152 -13.824 4.669 1.00 73.69 91 LYS A N 1
ATOM 674 C CA . LYS A 1 91 ? -19.386 -15.270 4.811 1.00 73.69 91 LYS A CA 1
ATOM 675 C C . LYS A 1 91 ? -18.508 -15.899 5.899 1.00 73.69 91 LYS A C 1
ATOM 677 O O . LYS A 1 91 ? -18.947 -16.843 6.542 1.00 73.69 91 LYS A O 1
ATOM 682 N N . HIS A 1 92 ? -17.290 -15.394 6.086 1.00 74.88 92 HIS A N 1
ATOM 683 C CA . HIS A 1 92 ? -16.323 -15.963 7.028 1.00 74.88 92 HIS A CA 1
ATOM 684 C C . HIS A 1 92 ? -16.467 -15.421 8.460 1.00 74.88 92 HIS A C 1
ATOM 686 O O . HIS A 1 92 ? -16.440 -16.196 9.407 1.00 74.88 92 HIS A O 1
ATOM 692 N N . PHE A 1 93 ? -16.659 -14.108 8.620 1.00 67.19 93 PHE A N 1
ATOM 693 C CA . PHE A 1 93 ? -16.710 -13.424 9.921 1.00 67.19 93 PHE A CA 1
ATOM 694 C C . PHE A 1 93 ? -18.134 -13.148 10.431 1.00 67.19 93 PHE A C 1
ATOM 696 O O . PHE A 1 93 ? -18.308 -12.762 11.584 1.00 67.19 93 PHE A O 1
ATOM 703 N N . GLY A 1 94 ? -19.161 -13.322 9.593 1.00 65.62 94 GLY A N 1
ATOM 704 C CA . GLY A 1 94 ? -20.532 -12.932 9.926 1.00 65.62 94 GLY A CA 1
ATOM 705 C C . GLY A 1 94 ? -20.760 -11.411 9.878 1.00 65.62 94 GLY A C 1
ATOM 706 O O . GLY A 1 94 ? -19.838 -10.607 9.751 1.00 65.62 94 GLY A O 1
ATOM 707 N N . ILE A 1 95 ? -22.029 -10.996 9.921 1.00 62.47 95 ILE A N 1
ATOM 708 C CA . ILE A 1 95 ? -22.456 -9.596 9.690 1.00 62.47 95 ILE A CA 1
ATOM 709 C C . ILE A 1 95 ? -22.451 -8.765 10.989 1.00 62.47 95 ILE A C 1
ATOM 711 O O . ILE A 1 95 ? -22.450 -7.530 10.945 1.00 62.47 95 ILE A O 1
ATOM 715 N N . GLU A 1 96 ? -22.455 -9.440 12.140 1.00 58.19 96 GLU A N 1
ATOM 716 C CA . GLU A 1 96 ? -22.713 -8.838 13.455 1.00 58.19 96 GLU A CA 1
ATOM 717 C C . GLU A 1 96 ? -21.509 -8.849 14.400 1.00 58.19 96 GLU A C 1
ATOM 719 O O . GLU A 1 96 ? -21.536 -8.156 15.411 1.00 58.19 96 GLU A O 1
ATOM 724 N N . ALA A 1 97 ? -20.427 -9.558 14.063 1.00 59.72 97 ALA A N 1
ATOM 725 C CA . ALA A 1 97 ? -19.222 -9.550 14.882 1.00 59.72 97 ALA A CA 1
ATOM 726 C C . ALA A 1 97 ? -18.548 -8.163 14.842 1.00 59.72 97 ALA A C 1
ATOM 728 O O . ALA A 1 97 ? -18.113 -7.684 13.786 1.00 59.72 97 ALA A O 1
ATOM 729 N N . GLY A 1 98 ? -18.479 -7.504 16.002 1.00 59.41 98 GLY A N 1
ATOM 730 C CA . GLY A 1 98 ? -17.586 -6.366 16.227 1.00 59.41 98 GLY A CA 1
ATOM 731 C C . GLY A 1 98 ? -16.124 -6.819 16.231 1.00 59.41 98 GLY A C 1
ATOM 732 O O . GLY A 1 98 ? -15.843 -8.007 16.398 1.00 59.41 98 GLY A O 1
ATOM 733 N N . LEU A 1 99 ? -15.183 -5.896 16.022 1.00 59.78 99 LEU A N 1
ATOM 734 C CA . LEU A 1 99 ? -13.773 -6.237 16.207 1.00 59.78 99 LEU A CA 1
ATOM 735 C C . LEU A 1 99 ? -13.490 -6.509 17.690 1.00 59.78 99 LEU A C 1
ATOM 737 O O . LEU A 1 99 ? -13.937 -5.725 18.531 1.00 59.78 99 LEU A O 1
ATOM 741 N N . PRO A 1 100 ? -12.726 -7.565 18.021 1.00 59.81 100 PRO A N 1
ATOM 742 C CA . PRO A 1 100 ? -12.225 -7.726 19.373 1.00 59.81 100 PRO A CA 1
ATOM 743 C C . PRO A 1 100 ? -11.296 -6.547 19.728 1.00 59.81 100 PRO A C 1
ATOM 745 O O . PRO A 1 100 ? -10.553 -6.070 18.858 1.00 59.81 100 PRO A O 1
ATOM 748 N N . PRO A 1 101 ? -11.335 -6.056 20.979 1.00 59.31 101 PRO A N 1
ATOM 749 C CA . PRO A 1 101 ? -10.391 -5.049 21.455 1.00 59.31 101 PRO A CA 1
ATOM 750 C C . PRO A 1 101 ? -8.949 -5.579 21.376 1.00 59.31 101 PRO A C 1
ATOM 752 O O . PRO A 1 101 ? -8.723 -6.787 21.456 1.00 59.31 101 PRO A O 1
ATOM 755 N N . LEU A 1 102 ? -7.969 -4.684 21.193 1.00 58.62 102 LEU A N 1
ATOM 756 C CA . LEU A 1 102 ? -6.549 -5.058 21.283 1.00 58.62 102 LEU A CA 1
ATOM 757 C C . LEU A 1 102 ? -6.229 -5.646 22.669 1.00 58.62 102 LEU A C 1
ATOM 759 O O . LEU A 1 102 ? -6.718 -5.153 23.686 1.00 58.62 102 LEU A O 1
ATOM 763 N N . GLU A 1 103 ? -5.398 -6.691 22.706 1.00 46.81 103 GLU A N 1
ATOM 764 C CA . GLU A 1 103 ? -4.931 -7.309 23.952 1.00 46.81 103 GLU A CA 1
ATOM 765 C C . GLU A 1 103 ? -4.161 -6.295 24.816 1.00 46.81 103 GLU A C 1
ATOM 767 O O . GLU A 1 103 ? -3.217 -5.661 24.345 1.00 46.81 103 GLU A O 1
ATOM 772 N N . GLY A 1 104 ? -4.543 -6.172 26.094 1.00 51.94 104 GLY A N 1
ATOM 773 C CA . GLY A 1 104 ? -3.809 -5.390 27.100 1.00 51.94 104 GLY A CA 1
ATOM 774 C C . GLY A 1 104 ? -4.424 -4.047 27.510 1.00 51.94 104 GLY A C 1
ATOM 775 O O . GLY A 1 104 ? -3.887 -3.410 28.413 1.00 51.94 104 GLY A O 1
ATOM 776 N N . GLU A 1 105 ? -5.549 -3.626 26.928 1.00 51.41 105 GLU A N 1
ATOM 777 C CA . GLU A 1 105 ? -6.229 -2.382 27.316 1.00 51.41 105 GLU A CA 1
ATOM 778 C C . GLU A 1 105 ? -7.581 -2.661 27.983 1.00 51.41 105 GLU A C 1
ATOM 780 O O . GLU A 1 105 ? -8.426 -3.389 27.460 1.00 51.41 105 GLU A O 1
ATOM 785 N N . ALA A 1 106 ? -7.758 -2.111 29.189 1.00 42.53 106 ALA A N 1
ATOM 786 C CA . ALA A 1 106 ? -8.945 -2.310 30.004 1.00 42.53 106 ALA A CA 1
ATOM 787 C C . ALA A 1 106 ? -10.208 -1.723 29.353 1.00 42.53 106 ALA A C 1
ATOM 789 O O . ALA A 1 106 ? -10.188 -0.684 28.698 1.00 42.53 106 ALA A O 1
ATOM 790 N N . ALA A 1 107 ? -11.294 -2.448 29.596 1.00 44.78 107 ALA A N 1
ATOM 791 C CA . ALA A 1 107 ? -12.684 -2.229 29.236 1.00 44.78 107 ALA A CA 1
ATOM 792 C C . ALA A 1 107 ? -13.172 -0.768 29.077 1.00 44.78 107 ALA A C 1
ATOM 794 O O . ALA A 1 107 ? -12.895 0.109 29.889 1.00 44.78 107 ALA A O 1
ATOM 795 N N . GLU A 1 108 ? -14.052 -0.617 28.078 1.00 47.75 108 GLU A N 1
ATOM 796 C CA . GLU A 1 108 ? -15.186 0.319 28.041 1.00 47.75 108 GLU A CA 1
ATOM 797 C C . GLU A 1 108 ? -14.870 1.812 27.879 1.00 47.75 108 GLU A C 1
ATOM 799 O O . GLU A 1 108 ? -15.083 2.633 28.767 1.00 47.75 108 GLU A O 1
ATOM 804 N N . THR A 1 109 ? -14.519 2.211 26.654 1.00 50.88 109 THR A N 1
ATOM 805 C CA . THR A 1 109 ? -14.961 3.535 26.186 1.00 50.88 109 THR A CA 1
ATOM 806 C C . THR A 1 109 ? -16.409 3.394 25.689 1.00 50.88 109 THR A C 1
ATOM 808 O O . THR A 1 109 ? -16.641 2.592 24.779 1.00 50.88 109 THR A O 1
ATOM 811 N N . PRO A 1 110 ? -17.401 4.106 26.265 1.00 48.69 110 PRO A N 1
ATOM 812 C CA . PRO A 1 110 ? -18.787 4.052 25.804 1.00 48.69 110 PRO A CA 1
ATOM 813 C C . PRO A 1 110 ? -18.890 4.412 24.320 1.00 48.69 110 PRO A C 1
ATOM 815 O O . PRO A 1 110 ? -18.183 5.306 23.847 1.00 48.69 110 PRO A O 1
ATOM 818 N N . ALA A 1 111 ? -19.792 3.751 23.591 1.00 49.34 111 ALA A N 1
ATOM 819 C CA . ALA A 1 111 ? -20.024 4.033 22.177 1.00 49.34 111 ALA A CA 1
ATOM 820 C C . ALA A 1 111 ? -20.295 5.535 21.961 1.00 49.34 111 ALA A C 1
ATOM 822 O O . ALA A 1 111 ? -21.241 6.094 22.516 1.00 49.34 111 ALA A O 1
ATOM 823 N N . GLY A 1 112 ? -19.442 6.197 21.173 1.00 54.38 112 GLY A N 1
ATOM 824 C CA . GLY A 1 112 ? -19.542 7.632 20.880 1.00 54.38 112 GLY A CA 1
ATOM 825 C C . GLY A 1 112 ? -18.752 8.570 21.803 1.00 54.38 112 GLY A C 1
ATOM 826 O O . GLY A 1 112 ? -18.775 9.780 21.574 1.00 54.38 112 GLY A O 1
ATOM 827 N N . MET A 1 113 ? -18.020 8.063 22.801 1.00 50.47 113 MET A N 1
ATOM 828 C CA . MET A 1 113 ? -17.073 8.876 23.574 1.00 50.47 113 MET A CA 1
ATOM 829 C C . MET A 1 113 ? -15.655 8.765 23.011 1.00 50.47 113 MET A C 1
ATOM 831 O O . MET A 1 113 ? -15.187 7.685 22.670 1.00 50.47 113 MET A O 1
ATOM 835 N N . ARG A 1 114 ? -14.955 9.902 22.930 1.00 57.78 114 ARG A N 1
ATOM 836 C CA . ARG A 1 114 ? -13.520 9.948 22.628 1.00 57.78 114 ARG A CA 1
ATOM 837 C C . ARG A 1 114 ? -12.754 10.108 23.940 1.00 57.78 114 ARG A C 1
ATOM 839 O O . ARG A 1 114 ? -13.084 11.040 24.679 1.00 57.78 114 ARG A O 1
ATOM 846 N N . PRO A 1 115 ? -11.708 9.313 24.218 1.00 60.22 115 PRO A N 1
ATOM 847 C CA . PRO A 1 115 ? -10.824 9.603 25.338 1.00 60.22 115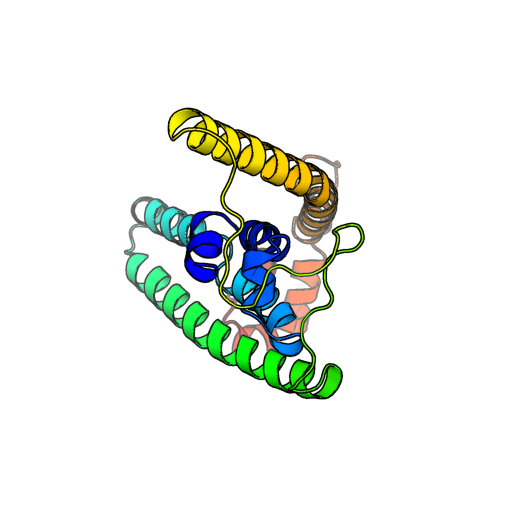 PRO A CA 1
ATOM 848 C C . PRO A 1 115 ? -10.239 11.012 25.159 1.00 60.22 115 PRO A C 1
ATOM 850 O O . PRO A 1 115 ? -9.639 11.359 24.134 1.00 60.22 115 PRO A O 1
ATOM 853 N N . VAL A 1 116 ? -10.478 11.883 26.137 1.00 61.97 116 VAL A N 1
ATOM 854 C CA . VAL A 1 116 ? -9.951 13.247 26.120 1.00 61.97 116 VAL A CA 1
ATOM 855 C C . VAL A 1 116 ? -8.549 13.205 26.713 1.00 61.97 116 VAL A C 1
ATOM 857 O O . VAL A 1 116 ? -8.390 12.966 27.905 1.00 61.97 116 VAL A O 1
ATOM 860 N N . ARG A 1 117 ? -7.523 13.466 25.887 1.00 64.25 117 ARG A N 1
ATOM 861 C CA . ARG A 1 117 ? -6.135 13.579 26.366 1.00 64.25 117 ARG A CA 1
ATOM 862 C C . ARG A 1 117 ? -6.048 14.591 27.516 1.00 64.25 117 ARG A C 1
ATOM 864 O O . ARG A 1 117 ? -6.486 15.744 27.382 1.00 64.25 117 ARG A O 1
ATOM 871 N N . HIS A 1 118 ? -5.457 14.165 28.626 1.00 61.38 118 HIS A N 1
ATOM 872 C CA . HIS A 1 118 ? -5.193 15.026 29.773 1.00 61.38 118 HIS A CA 1
ATOM 873 C C . HIS A 1 118 ? -4.164 16.117 29.424 1.00 61.38 118 HIS A C 1
ATOM 875 O O . HIS A 1 118 ? -3.246 15.902 28.633 1.00 61.38 118 HIS A O 1
ATOM 881 N N . GLY A 1 119 ? -4.342 17.310 29.999 1.00 72.56 119 GLY A N 1
ATOM 882 C CA . GLY A 1 119 ? -3.451 18.461 29.817 1.00 72.56 119 GLY A CA 1
ATOM 883 C C . GLY A 1 119 ? -4.007 19.587 28.932 1.00 72.56 119 GLY A C 1
ATOM 884 O O . GLY A 1 119 ? -5.115 19.502 28.397 1.00 72.56 119 GLY A O 1
ATOM 885 N N . GLY A 1 120 ? -3.230 20.669 28.823 1.00 85.69 120 GLY A N 1
ATOM 886 C CA . GLY A 1 120 ? -3.560 21.869 28.046 1.00 85.69 120 GLY A CA 1
ATOM 887 C C . GLY A 1 120 ? -3.366 21.704 26.532 1.00 85.69 120 GLY A C 1
ATOM 888 O O . GLY A 1 120 ? -2.933 20.664 26.043 1.00 85.69 120 GLY A O 1
ATOM 889 N N . ILE A 1 121 ? -3.671 22.753 25.762 1.00 81.94 121 ILE A N 1
ATOM 890 C CA . ILE A 1 121 ? -3.600 22.729 24.287 1.00 81.94 121 ILE A CA 1
ATOM 891 C C . ILE A 1 121 ? -2.182 22.377 23.801 1.00 81.94 121 ILE A C 1
ATOM 893 O O . ILE A 1 121 ? -2.028 21.506 22.950 1.00 81.94 121 ILE A O 1
ATOM 897 N N . GLY A 1 122 ? -1.145 22.981 24.392 1.00 84.88 122 GLY A N 1
ATOM 898 C CA . GLY A 1 122 ? 0.251 22.720 24.017 1.00 84.88 122 GLY A CA 1
ATOM 899 C C . GLY A 1 122 ? 0.708 21.288 24.308 1.00 84.88 122 GLY A C 1
ATOM 900 O O . GLY A 1 122 ? 1.308 20.648 23.446 1.00 84.88 122 GLY A O 1
ATOM 901 N N . SER A 1 123 ? 0.364 20.738 25.479 1.00 82.31 123 SER A N 1
ATOM 902 C CA . SER A 1 123 ? 0.715 19.352 25.821 1.00 82.31 123 SER A CA 1
ATOM 903 C C . SER A 1 123 ? -0.035 18.343 24.952 1.00 82.31 123 SER A C 1
ATOM 905 O O . SER A 1 123 ? 0.520 17.308 24.601 1.00 82.31 123 SER A O 1
ATOM 907 N N . ARG A 1 124 ? -1.272 18.656 24.542 1.00 82.19 124 ARG A N 1
ATOM 908 C CA . ARG A 1 124 ? -2.048 17.830 23.605 1.00 82.19 124 ARG A CA 1
ATOM 909 C C . ARG A 1 124 ? -1.441 17.807 22.206 1.00 82.19 124 ARG A C 1
ATOM 911 O O . ARG A 1 124 ? -1.408 16.741 21.598 1.00 82.19 124 ARG A O 1
ATOM 918 N N . VAL A 1 125 ? -0.967 18.952 21.710 1.00 85.81 125 VAL A N 1
ATOM 919 C CA . VAL A 1 125 ? -0.277 19.040 20.413 1.00 85.81 125 VAL A CA 1
ATOM 920 C C . VAL A 1 125 ? 1.038 18.267 20.463 1.00 85.81 125 VAL A C 1
ATOM 922 O O . VAL A 1 125 ? 1.266 17.406 19.618 1.00 85.81 125 VAL A O 1
ATOM 925 N N . MET A 1 126 ? 1.863 18.508 21.485 1.00 86.50 126 MET A N 1
ATOM 926 C CA . MET A 1 126 ? 3.142 17.813 21.642 1.00 86.50 126 MET A CA 1
ATOM 927 C C . MET A 1 126 ? 2.949 16.300 21.800 1.00 86.50 126 MET A C 1
ATOM 929 O O . MET A 1 126 ? 3.615 15.520 21.127 1.00 86.50 126 MET A O 1
ATOM 933 N N . GLY A 1 127 ? 1.980 15.880 22.619 1.00 84.25 127 GLY A N 1
ATOM 934 C CA . GLY A 1 127 ? 1.629 14.472 22.786 1.00 84.25 127 GLY A CA 1
ATOM 935 C C . GLY A 1 127 ? 1.178 13.818 21.479 1.00 84.25 127 GLY A C 1
ATOM 936 O O . GLY A 1 127 ? 1.626 12.722 21.170 1.00 84.25 127 GLY A O 1
ATOM 937 N N . ALA A 1 128 ? 0.365 14.502 20.665 1.00 83.50 128 ALA A N 1
ATOM 938 C CA . ALA A 1 128 ? -0.061 13.979 19.366 1.00 83.50 128 ALA A CA 1
ATOM 939 C C . ALA A 1 128 ? 1.111 13.777 18.391 1.00 83.50 128 ALA A C 1
ATOM 941 O O . ALA A 1 128 ? 1.147 12.769 17.689 1.00 83.50 128 ALA A O 1
ATOM 942 N N . ILE A 1 129 ? 2.064 14.714 18.359 1.00 86.06 129 ILE A N 1
ATOM 943 C CA . ILE A 1 129 ? 3.254 14.623 17.500 1.00 86.06 129 ILE A CA 1
ATOM 944 C C . ILE A 1 129 ? 4.160 13.476 17.957 1.00 86.06 129 ILE A C 1
ATOM 946 O O . ILE A 1 129 ? 4.580 12.666 17.133 1.00 86.06 129 ILE A O 1
ATOM 950 N N . LEU A 1 130 ? 4.438 13.382 19.261 1.00 87.06 130 LEU A N 1
ATOM 951 C CA . LEU A 1 130 ? 5.301 12.339 19.823 1.00 87.06 130 LEU A CA 1
ATOM 952 C C . LEU A 1 130 ? 4.707 10.940 19.632 1.00 87.06 130 LEU A C 1
ATOM 954 O O . LEU A 1 130 ? 5.419 10.020 19.238 1.00 87.06 130 LEU A O 1
ATOM 958 N N . GLU A 1 131 ? 3.405 10.782 19.862 1.00 83.25 131 GLU A N 1
ATOM 959 C CA . GLU A 1 131 ? 2.710 9.504 19.700 1.00 83.25 131 GLU A CA 1
ATOM 960 C C . GLU A 1 131 ? 2.621 9.087 18.226 1.00 83.25 131 GLU A C 1
ATOM 962 O O . GLU A 1 131 ? 2.900 7.934 17.896 1.00 83.25 131 GLU A O 1
ATOM 967 N N . GLY A 1 132 ? 2.335 10.036 17.325 1.00 81.69 132 GLY A N 1
ATOM 968 C CA . GLY A 1 132 ? 2.371 9.802 15.880 1.00 81.69 132 GLY A CA 1
ATOM 969 C C . GLY A 1 132 ? 3.766 9.413 15.383 1.00 81.69 132 GLY A C 1
ATOM 970 O O . GLY A 1 132 ? 3.901 8.470 14.605 1.00 81.69 132 GLY A O 1
ATOM 971 N N . GLY A 1 133 ? 4.814 10.079 15.879 1.00 83.88 133 GLY A N 1
ATOM 972 C CA . GLY A 1 133 ? 6.205 9.736 15.577 1.00 83.88 133 GLY A CA 1
ATOM 973 C C . GLY A 1 133 ? 6.596 8.348 16.092 1.00 83.88 133 GLY A C 1
ATOM 974 O O . GLY A 1 133 ? 7.167 7.555 15.348 1.00 83.88 133 GLY A O 1
ATOM 975 N N . HIS A 1 134 ? 6.235 8.017 17.334 1.00 86.81 134 HIS A N 1
ATOM 976 C CA . HIS A 1 134 ? 6.494 6.701 17.923 1.00 86.81 134 HIS A CA 1
ATOM 977 C C . HIS A 1 134 ? 5.780 5.573 17.161 1.00 86.81 134 HIS A C 1
ATOM 979 O O . HIS A 1 134 ? 6.411 4.574 16.810 1.00 86.81 134 HIS A O 1
ATOM 985 N N . SER A 1 135 ? 4.489 5.743 16.851 1.00 82.06 135 SER A N 1
ATOM 986 C CA . SER A 1 135 ? 3.721 4.790 16.037 1.00 82.06 135 SER A CA 1
ATOM 987 C C . SER A 1 135 ? 4.333 4.623 14.640 1.00 82.06 135 SER A C 1
ATOM 989 O O . SER A 1 135 ? 4.556 3.496 14.195 1.00 82.06 135 SER A O 1
ATOM 991 N N . GLY A 1 136 ? 4.708 5.729 13.986 1.00 82.00 136 GLY A N 1
ATOM 992 C CA . GLY A 1 136 ? 5.363 5.717 12.678 1.00 82.00 136 GLY A CA 1
ATOM 993 C C . GLY A 1 136 ? 6.678 4.935 12.663 1.00 82.00 136 GLY A C 1
ATOM 994 O O . GLY A 1 136 ? 6.877 4.084 11.797 1.00 82.00 136 GLY A O 1
ATOM 995 N N . VAL A 1 137 ? 7.558 5.164 13.645 1.00 86.75 137 VAL A N 1
ATOM 996 C CA . VAL A 1 137 ? 8.832 4.432 13.763 1.00 86.75 137 VAL A CA 1
ATOM 997 C C . VAL A 1 137 ? 8.593 2.949 14.044 1.00 86.75 137 VAL A C 1
ATOM 999 O O . VAL A 1 137 ? 9.218 2.108 13.400 1.00 86.75 137 VAL A O 1
ATOM 1002 N N . LYS A 1 138 ? 7.668 2.611 14.953 1.00 85.88 138 LYS A N 1
ATOM 1003 C CA . LYS A 1 138 ? 7.330 1.216 15.281 1.00 85.88 138 LYS A CA 1
ATOM 1004 C C . LYS A 1 138 ? 6.864 0.447 14.043 1.00 85.88 138 LYS A C 1
ATOM 1006 O O . LYS A 1 138 ? 7.361 -0.648 13.784 1.00 85.88 138 LYS A O 1
ATOM 1011 N N . MET A 1 139 ? 5.964 1.035 13.256 1.00 83.38 139 MET A N 1
ATOM 1012 C CA . MET A 1 139 ? 5.530 0.451 11.985 1.00 83.38 139 MET A CA 1
ATOM 1013 C C . MET A 1 139 ? 6.675 0.337 10.978 1.00 83.38 139 MET A C 1
ATOM 1015 O O . MET A 1 139 ? 6.812 -0.693 10.325 1.00 83.38 139 MET A O 1
ATOM 1019 N N . GLY A 1 140 ? 7.510 1.374 10.853 1.00 82.38 140 GLY A N 1
ATOM 1020 C CA . GLY A 1 140 ? 8.655 1.367 9.945 1.00 82.38 140 GLY A CA 1
ATOM 1021 C C . GLY A 1 140 ? 9.614 0.218 10.251 1.00 82.38 140 GLY A C 1
ATOM 1022 O O . GLY A 1 140 ? 9.939 -0.568 9.365 1.00 82.38 140 GLY A O 1
ATOM 1023 N N . VAL A 1 141 ? 9.993 0.052 11.519 1.00 88.56 141 VAL A N 1
ATOM 1024 C CA . VAL A 1 141 ? 10.855 -1.053 11.968 1.00 88.56 141 VAL A CA 1
ATOM 1025 C C . VAL A 1 141 ? 10.210 -2.418 11.706 1.00 88.56 141 VAL A C 1
ATOM 1027 O O . VAL A 1 141 ? 10.913 -3.354 11.331 1.00 88.56 141 VAL A O 1
ATOM 1030 N N . ALA A 1 142 ? 8.887 -2.536 11.846 1.00 85.12 142 ALA A N 1
ATOM 1031 C CA . ALA A 1 142 ? 8.170 -3.781 11.575 1.00 85.12 142 ALA A CA 1
ATOM 1032 C C . ALA A 1 142 ? 8.089 -4.130 10.074 1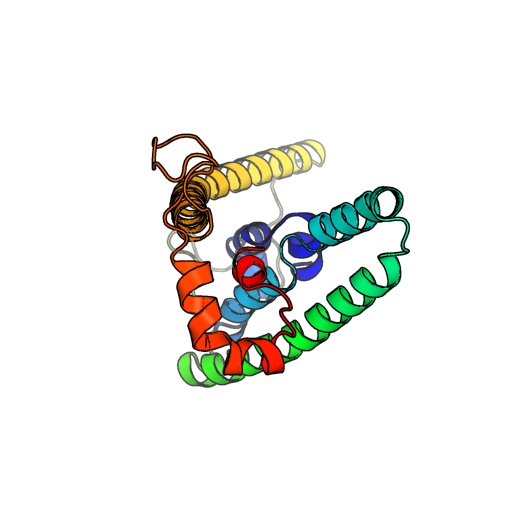.00 85.12 142 ALA A C 1
ATOM 1034 O O . ALA A 1 142 ? 8.125 -5.306 9.717 1.00 85.12 142 ALA A O 1
ATOM 1035 N N . ILE A 1 143 ? 7.982 -3.131 9.190 1.00 85.12 143 ILE A N 1
ATOM 1036 C CA . ILE A 1 143 ? 7.697 -3.331 7.758 1.00 85.12 143 ILE A CA 1
ATOM 1037 C C . ILE A 1 143 ? 8.971 -3.361 6.901 1.00 85.12 143 ILE A C 1
ATOM 1039 O O . ILE A 1 143 ? 9.069 -4.180 5.982 1.00 85.12 143 ILE A O 1
ATOM 1043 N N . VAL A 1 144 ? 9.953 -2.499 7.193 1.00 87.00 144 VAL A N 1
ATOM 1044 C CA . VAL A 1 144 ? 11.165 -2.308 6.371 1.00 87.00 144 VAL A CA 1
ATOM 1045 C C . VAL A 1 144 ? 11.895 -3.620 6.053 1.00 87.00 144 VAL A C 1
ATOM 1047 O O . VAL A 1 144 ? 12.195 -3.835 4.878 1.00 87.00 144 VAL A O 1
ATOM 1050 N N . PRO A 1 145 ? 12.145 -4.540 7.007 1.00 89.00 145 PRO A N 1
ATOM 1051 C CA . PRO A 1 145 ? 12.862 -5.779 6.703 1.00 89.00 145 PRO A CA 1
ATOM 1052 C C . PRO A 1 145 ? 12.138 -6.649 5.669 1.00 89.00 145 PRO A C 1
ATOM 1054 O O . PRO A 1 145 ? 12.765 -7.168 4.748 1.00 89.00 145 PRO A O 1
ATOM 1057 N N . GLY A 1 146 ? 10.813 -6.774 5.786 1.00 85.88 146 GLY A N 1
ATOM 1058 C CA . GLY A 1 146 ? 10.007 -7.571 4.861 1.00 85.88 146 GLY A CA 1
ATOM 1059 C C . GLY A 1 146 ? 9.987 -6.971 3.458 1.00 85.88 146 GLY A C 1
ATOM 1060 O O . GLY A 1 146 ? 10.216 -7.681 2.478 1.00 85.88 146 GLY A O 1
ATOM 1061 N N . VAL A 1 147 ? 9.785 -5.653 3.363 1.00 85.81 147 VAL A N 1
ATOM 1062 C CA . VAL A 1 147 ? 9.786 -4.940 2.078 1.00 85.81 147 VAL A CA 1
ATOM 1063 C C . VAL A 1 147 ? 11.150 -5.038 1.403 1.00 85.81 147 VAL A C 1
ATOM 1065 O O . VAL A 1 147 ? 11.206 -5.343 0.218 1.00 85.81 147 VAL A O 1
ATOM 1068 N N . LEU A 1 148 ? 12.255 -4.868 2.135 1.00 86.50 148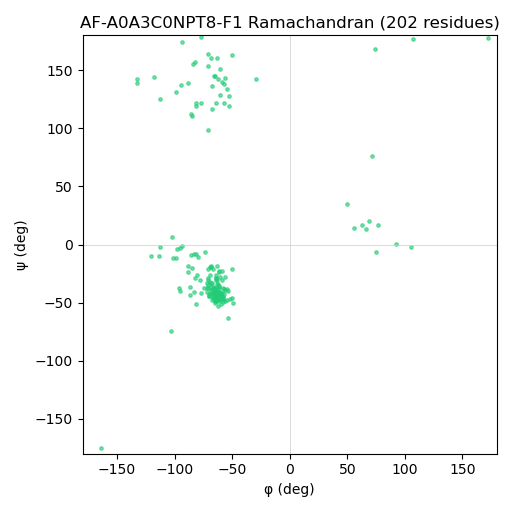 LEU A N 1
ATOM 1069 C CA . LEU A 1 148 ? 13.600 -4.993 1.564 1.00 86.50 148 LEU A CA 1
ATOM 1070 C C . LEU A 1 148 ? 13.857 -6.388 0.988 1.00 86.50 148 LEU A C 1
ATOM 1072 O O . LEU A 1 148 ? 14.366 -6.499 -0.128 1.00 86.50 148 LEU A O 1
ATOM 1076 N N . VAL A 1 149 ? 13.483 -7.448 1.708 1.00 88.00 149 VAL A N 1
ATOM 1077 C CA . VAL A 1 149 ? 13.671 -8.830 1.241 1.00 88.00 149 VAL A CA 1
ATOM 1078 C C . VAL A 1 149 ? 12.851 -9.100 -0.021 1.00 88.00 149 VAL A C 1
ATOM 1080 O O . VAL A 1 149 ? 13.393 -9.604 -1.005 1.00 88.00 149 VAL A O 1
ATOM 1083 N N . VAL A 1 150 ? 11.566 -8.733 -0.022 1.00 86.94 150 VAL A N 1
ATOM 1084 C CA . VAL A 1 150 ? 10.679 -8.962 -1.173 1.00 86.94 150 VAL A CA 1
ATOM 1085 C C . VAL A 1 150 ? 11.106 -8.116 -2.370 1.00 86.94 150 VAL A C 1
ATOM 1087 O O . VAL A 1 150 ? 11.229 -8.660 -3.463 1.00 86.94 150 VAL A O 1
ATOM 1090 N N . CYS A 1 151 ? 11.406 -6.827 -2.185 1.00 83.25 151 CYS A N 1
ATOM 1091 C CA . CYS A 1 151 ? 11.876 -5.957 -3.265 1.00 83.25 151 CYS A CA 1
ATOM 1092 C C . CYS A 1 151 ? 13.190 -6.460 -3.869 1.00 83.25 151 CYS A C 1
ATOM 1094 O O . CYS A 1 151 ? 13.309 -6.513 -5.090 1.00 83.25 151 CYS A O 1
ATOM 1096 N N . THR A 1 152 ? 14.147 -6.891 -3.043 1.00 83.44 152 THR A N 1
ATOM 1097 C CA . THR A 1 152 ? 15.423 -7.441 -3.531 1.00 83.44 152 THR A CA 1
ATOM 1098 C C . THR A 1 152 ? 15.195 -8.723 -4.330 1.00 83.44 152 THR A C 1
ATOM 1100 O O . THR A 1 152 ? 15.741 -8.879 -5.421 1.00 83.44 152 THR A O 1
ATOM 1103 N N . LEU A 1 153 ? 14.346 -9.626 -3.831 1.00 83.88 153 LEU A N 1
ATOM 1104 C CA . LEU A 1 153 ? 13.993 -10.861 -4.529 1.00 83.88 153 LEU A CA 1
ATOM 1105 C C . LEU A 1 153 ? 13.313 -10.567 -5.870 1.00 83.88 153 LEU A C 1
ATOM 1107 O O . LEU A 1 153 ? 13.711 -11.113 -6.896 1.00 83.88 153 LEU A O 1
ATOM 1111 N N . VAL A 1 154 ? 12.320 -9.680 -5.879 1.00 83.25 154 VAL A N 1
ATOM 1112 C CA . VAL A 1 154 ? 11.584 -9.291 -7.086 1.00 83.25 154 VAL A CA 1
ATOM 1113 C C . VAL A 1 154 ? 12.519 -8.637 -8.108 1.00 83.25 154 VAL A C 1
ATOM 1115 O O . VAL A 1 154 ? 12.513 -9.048 -9.267 1.00 83.25 154 VAL A O 1
ATOM 1118 N N . MET A 1 155 ? 13.395 -7.716 -7.691 1.00 80.19 155 MET A N 1
ATOM 1119 C CA . MET A 1 155 ? 14.397 -7.103 -8.574 1.00 80.19 155 MET A CA 1
ATOM 1120 C C . MET A 1 155 ? 15.354 -8.141 -9.178 1.00 80.19 155 MET A C 1
ATOM 1122 O O . MET A 1 155 ? 15.585 -8.112 -10.386 1.00 80.19 155 MET A O 1
ATOM 1126 N N . MET A 1 156 ? 15.840 -9.107 -8.390 1.00 81.00 156 MET A N 1
ATOM 1127 C CA . MET A 1 156 ? 16.676 -10.206 -8.902 1.00 81.00 156 MET A CA 1
ATOM 1128 C C . MET A 1 156 ? 15.933 -11.114 -9.895 1.00 81.00 156 MET A C 1
ATOM 1130 O O . MET A 1 156 ? 16.548 -11.699 -10.788 1.00 81.00 156 MET A O 1
ATOM 1134 N N . LEU A 1 157 ? 14.614 -11.272 -9.761 1.00 81.31 157 LEU A N 1
ATOM 1135 C CA . LEU A 1 157 ? 13.818 -12.088 -10.681 1.00 81.31 157 LEU A CA 1
ATOM 1136 C C . LEU A 1 157 ? 13.421 -11.348 -11.965 1.00 81.31 157 LEU A C 1
ATOM 1138 O O . LEU A 1 157 ? 13.225 -12.000 -12.997 1.00 81.31 157 LEU A O 1
ATOM 1142 N N . ILE A 1 158 ? 13.282 -10.023 -11.910 1.00 77.94 158 ILE A N 1
ATOM 1143 C CA . ILE A 1 158 ? 12.934 -9.177 -13.059 1.00 77.94 158 ILE A CA 1
ATOM 1144 C C . ILE A 1 158 ? 14.167 -8.890 -13.911 1.00 77.94 158 ILE A C 1
ATOM 1146 O O . ILE A 1 158 ? 14.130 -9.094 -15.127 1.00 77.94 158 ILE A O 1
ATOM 1150 N N . ASN A 1 159 ? 15.246 -8.423 -13.285 1.00 77.25 159 ASN A N 1
ATOM 1151 C CA . ASN A 1 159 ? 16.408 -7.924 -14.005 1.00 77.25 159 ASN A CA 1
ATOM 1152 C C . ASN A 1 159 ? 17.173 -9.060 -14.690 1.00 77.25 159 ASN A C 1
ATOM 1154 O O . ASN A 1 159 ? 17.103 -10.218 -14.280 1.00 77.25 159 ASN A O 1
ATOM 1158 N N . GLY A 1 160 ? 17.875 -8.735 -15.775 1.00 70.19 160 GLY A N 1
ATOM 1159 C CA . GLY A 1 160 ? 18.734 -9.677 -16.490 1.00 70.19 160 GLY A CA 1
ATOM 1160 C C . GLY A 1 160 ? 20.191 -9.637 -16.038 1.00 70.19 160 GLY A C 1
ATOM 1161 O O . GLY A 1 160 ? 20.557 -8.784 -15.230 1.00 70.19 160 GLY A O 1
ATOM 1162 N N . PRO A 1 161 ? 21.024 -10.554 -16.557 1.00 65.62 161 PRO A N 1
ATOM 1163 C CA . PRO A 1 161 ? 22.470 -10.449 -16.404 1.00 65.62 161 PRO A CA 1
ATOM 1164 C C . PRO A 1 161 ? 22.987 -9.178 -17.099 1.00 65.62 161 PRO A C 1
ATOM 1166 O O . PRO A 1 161 ? 22.302 -8.625 -17.965 1.00 65.62 161 PRO A O 1
ATOM 1169 N N . SER A 1 162 ? 24.187 -8.733 -16.713 1.00 62.31 162 SER A N 1
ATOM 1170 C CA . SER A 1 162 ? 24.888 -7.567 -17.277 1.00 62.31 162 SER A CA 1
ATOM 1171 C C . SER A 1 162 ? 24.949 -7.590 -18.814 1.00 62.31 162 SER A C 1
ATOM 1173 O O . SER A 1 162 ? 24.781 -8.640 -19.434 1.00 62.31 162 SER A O 1
ATOM 1175 N N . GLU A 1 163 ? 25.237 -6.444 -19.448 1.00 58.19 163 GLU A N 1
ATOM 1176 C CA . GLU A 1 163 ? 25.430 -6.301 -20.907 1.00 58.19 163 GLU A CA 1
ATOM 1177 C C . GLU A 1 163 ? 26.418 -7.323 -21.509 1.00 58.19 163 GLU A C 1
ATOM 1179 O O . GLU A 1 163 ? 26.353 -7.633 -22.696 1.00 58.19 163 GLU A O 1
ATOM 1184 N N . SER A 1 164 ? 27.296 -7.898 -20.680 1.00 58.62 164 SER A N 1
ATOM 1185 C CA . SER A 1 164 ? 28.239 -8.965 -21.043 1.00 58.62 164 SER A CA 1
ATOM 1186 C C . SER A 1 164 ? 27.646 -10.388 -21.068 1.00 58.62 164 SER A C 1
ATOM 1188 O O . SER A 1 164 ? 28.326 -11.332 -21.467 1.00 58.62 164 SER A O 1
ATOM 1190 N N . GLY A 1 165 ? 26.402 -10.579 -20.617 1.00 61.12 165 GLY A N 1
ATOM 1191 C CA . GLY A 1 165 ? 25.742 -11.883 -20.476 1.00 61.12 165 GLY A CA 1
ATOM 1192 C C . GLY A 1 165 ? 26.217 -12.724 -19.282 1.00 61.12 165 GLY A C 1
ATOM 1193 O O . GLY A 1 165 ? 25.610 -13.758 -18.996 1.00 61.12 165 GLY A O 1
ATOM 1194 N N . ALA A 1 166 ? 27.256 -12.287 -18.564 1.00 63.69 166 ALA A N 1
ATOM 1195 C CA . ALA A 1 166 ? 27.740 -12.912 -17.338 1.00 63.69 166 ALA A CA 1
ATOM 1196 C C . ALA A 1 166 ? 27.017 -12.342 -16.106 1.00 63.69 166 ALA A C 1
ATOM 1198 O O . ALA A 1 166 ? 26.775 -11.140 -16.012 1.00 63.69 166 ALA A O 1
ATOM 1199 N N . TYR A 1 167 ? 26.673 -13.209 -15.152 1.00 66.00 167 TYR A N 1
ATOM 1200 C CA . TYR A 1 167 ? 26.144 -12.797 -13.852 1.00 66.00 167 TYR A CA 1
ATOM 1201 C C . TYR A 1 167 ? 2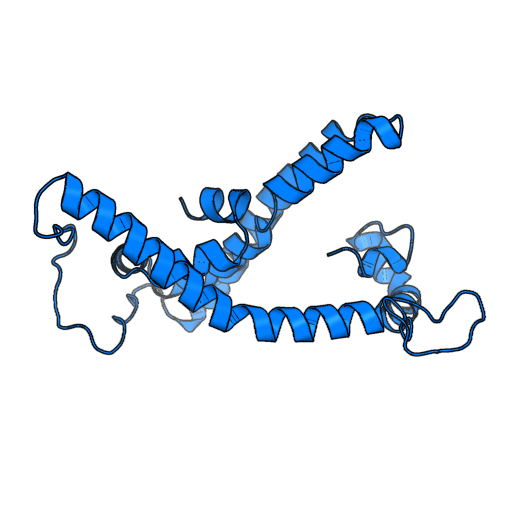7.321 -12.483 -12.927 1.00 66.00 167 TYR A C 1
ATOM 1203 O O . TYR A 1 167 ? 28.077 -13.388 -12.568 1.00 66.00 167 TYR A O 1
ATOM 1211 N N . THR A 1 168 ? 27.507 -11.210 -12.586 1.00 66.50 168 THR A N 1
ATOM 1212 C CA . THR A 1 168 ? 28.632 -10.740 -11.763 1.00 66.50 168 THR A CA 1
ATOM 1213 C C . THR A 1 168 ? 28.231 -10.493 -10.306 1.00 66.50 168 THR A C 1
ATOM 1215 O O . THR A 1 168 ? 29.096 -10.358 -9.444 1.00 66.50 168 THR A O 1
ATOM 1218 N N . GLY A 1 169 ? 26.925 -10.498 -10.013 1.00 65.81 169 GLY A N 1
ATOM 1219 C CA . GLY A 1 169 ? 26.365 -10.168 -8.703 1.00 65.81 169 GLY A CA 1
ATOM 1220 C C . GLY A 1 169 ? 26.342 -8.663 -8.427 1.00 65.81 169 GLY A C 1
ATOM 1221 O O . GLY A 1 169 ? 26.226 -8.260 -7.270 1.00 65.81 169 GLY A O 1
ATOM 1222 N N . ALA A 1 170 ? 26.484 -7.832 -9.463 1.00 69.31 170 ALA A N 1
ATOM 1223 C CA . ALA A 1 170 ? 26.445 -6.382 -9.330 1.00 69.31 170 ALA A CA 1
ATOM 1224 C C . ALA A 1 170 ? 25.023 -5.874 -9.023 1.00 69.31 170 ALA A C 1
ATOM 1226 O O . ALA A 1 170 ? 24.022 -6.576 -9.194 1.00 69.31 170 ALA A O 1
ATOM 1227 N N . ALA A 1 171 ? 24.927 -4.627 -8.554 1.00 64.75 171 ALA A N 1
ATOM 1228 C CA . ALA A 1 171 ? 23.641 -4.001 -8.270 1.00 64.75 171 ALA A CA 1
ATOM 1229 C C . ALA A 1 171 ? 22.745 -3.997 -9.521 1.00 64.75 171 ALA A C 1
ATOM 1231 O O . ALA A 1 171 ? 23.207 -3.691 -10.617 1.00 64.75 171 ALA A O 1
ATOM 1232 N N . TYR A 1 172 ? 21.458 -4.302 -9.328 1.00 65.69 172 TYR A N 1
ATOM 1233 C CA . TYR A 1 172 ? 20.446 -4.421 -10.384 1.00 65.69 172 TYR A CA 1
ATOM 1234 C C . TYR A 1 172 ? 20.642 -5.575 -11.382 1.00 65.69 172 TYR A C 1
ATOM 1236 O O . TYR A 1 172 ? 19.928 -5.613 -12.379 1.00 65.69 172 TYR A O 1
ATOM 1244 N N . GLU A 1 173 ? 21.508 -6.553 -11.118 1.00 73.56 173 GLU A N 1
ATOM 1245 C CA . GLU A 1 173 ? 21.559 -7.788 -11.911 1.00 73.56 173 GLU A CA 1
ATOM 1246 C C . GLU A 1 173 ? 20.527 -8.827 -11.447 1.00 73.56 173 GLU A C 1
ATOM 1248 O O . GLU A 1 173 ? 20.086 -8.839 -10.295 1.00 73.56 173 GLU A O 1
ATOM 1253 N N . GLY A 1 174 ? 20.140 -9.729 -12.352 1.00 75.38 174 GLY A N 1
ATOM 1254 C CA . GLY A 1 174 ? 19.168 -10.772 -12.046 1.00 75.38 174 GLY A CA 1
ATOM 1255 C C . GLY A 1 174 ? 19.128 -11.927 -13.048 1.00 75.38 174 GLY A C 1
ATOM 1256 O O . GLY A 1 174 ? 19.920 -12.015 -13.987 1.00 75.38 174 GLY A O 1
ATOM 1257 N N . ILE A 1 175 ? 18.180 -12.840 -12.833 1.00 77.31 175 ILE A N 1
ATOM 1258 C CA . ILE A 1 175 ? 18.039 -14.111 -13.569 1.00 77.31 175 ILE A CA 1
ATOM 1259 C C . ILE A 1 175 ? 16.991 -14.000 -14.702 1.00 77.31 175 ILE A C 1
ATOM 1261 O O . ILE A 1 175 ? 16.807 -14.929 -15.495 1.00 77.31 175 ILE A O 1
ATOM 1265 N N . ARG A 1 176 ? 16.305 -12.852 -14.821 1.00 76.00 176 ARG A N 1
ATOM 1266 C CA . ARG A 1 176 ? 15.243 -12.561 -15.806 1.00 76.00 176 ARG A CA 1
ATOM 1267 C C . ARG A 1 176 ? 14.171 -13.652 -15.875 1.00 76.00 176 ARG A C 1
ATOM 1269 O O . ARG A 1 176 ? 13.643 -13.970 -16.944 1.00 76.00 176 ARG A O 1
ATOM 1276 N N . LEU A 1 177 ? 13.869 -14.264 -14.733 1.00 77.00 177 LEU A N 1
ATOM 1277 C CA . LEU A 1 177 ? 12.940 -15.384 -14.638 1.00 77.00 177 LEU A CA 1
ATOM 1278 C C . LEU A 1 177 ? 11.500 -14.925 -14.880 1.00 77.00 177 LEU A C 1
ATOM 1280 O O . LEU A 1 177 ? 10.776 -15.572 -15.637 1.00 77.00 177 LEU A O 1
ATOM 1284 N N . LEU A 1 178 ? 11.101 -13.795 -14.285 1.00 78.12 178 LEU A N 1
ATOM 1285 C CA . LEU A 1 178 ? 9.742 -13.266 -14.412 1.00 78.12 178 LEU A CA 1
ATOM 1286 C C . LEU A 1 178 ? 9.409 -12.864 -15.860 1.00 78.12 178 LEU A C 1
ATOM 1288 O O . LEU A 1 178 ? 8.400 -13.353 -16.365 1.00 78.12 178 LEU A O 1
ATOM 1292 N N . PRO A 1 179 ? 10.259 -12.116 -16.596 1.00 77.06 179 PRO A N 1
ATOM 1293 C CA . PRO A 1 179 ? 10.003 -11.828 -18.010 1.00 77.06 179 PRO A CA 1
ATOM 1294 C C . PRO A 1 179 ? 9.985 -13.079 -18.905 1.00 77.06 179 PRO A C 1
ATOM 1296 O O . PRO A 1 179 ? 9.201 -13.152 -19.850 1.00 77.06 179 PRO A O 1
ATOM 1299 N N . ARG A 1 180 ? 10.807 -14.100 -18.606 1.00 76.88 180 ARG A N 1
ATOM 1300 C CA . ARG A 1 180 ? 10.803 -15.385 -19.338 1.00 76.88 180 ARG A CA 1
ATOM 1301 C C . ARG A 1 180 ? 9.541 -16.214 -19.103 1.00 76.88 180 ARG A C 1
ATOM 1303 O O . ARG A 1 180 ? 9.144 -16.976 -19.981 1.00 76.88 180 ARG A O 1
ATOM 1310 N N . LEU A 1 181 ? 8.943 -16.120 -17.919 1.00 78.25 181 LEU A N 1
ATOM 1311 C CA . LEU A 1 181 ? 7.651 -16.739 -17.629 1.00 78.25 181 LEU A CA 1
ATOM 1312 C C . LEU A 1 181 ? 6.511 -15.919 -18.241 1.00 78.25 181 LEU A C 1
ATOM 1314 O O . LEU A 1 181 ? 5.623 -16.494 -18.867 1.00 78.25 181 LEU A O 1
ATOM 1318 N N . ALA A 1 182 ? 6.578 -14.591 -18.142 1.00 74.44 182 ALA A N 1
ATOM 1319 C CA . ALA A 1 182 ? 5.611 -13.679 -18.740 1.00 74.44 182 ALA A CA 1
ATOM 1320 C C . ALA A 1 182 ? 5.496 -13.877 -20.256 1.00 74.44 182 ALA A C 1
ATOM 1322 O O . ALA A 1 182 ? 4.385 -13.977 -20.765 1.00 74.44 182 ALA A O 1
ATOM 1323 N N . SER A 1 183 ? 6.613 -14.046 -20.971 1.00 73.94 183 SER A N 1
ATOM 1324 C CA . SER A 1 183 ? 6.593 -14.298 -22.419 1.00 73.94 183 SER A CA 1
ATOM 1325 C C . SER A 1 183 ? 5.920 -15.621 -22.808 1.00 73.94 183 SER A C 1
ATOM 1327 O O . SER A 1 183 ? 5.367 -15.730 -23.899 1.00 73.94 183 SER A O 1
ATOM 1329 N N . LYS A 1 184 ? 5.909 -16.623 -21.919 1.00 78.44 184 LYS A N 1
ATOM 1330 C CA . LYS A 1 184 ? 5.192 -17.893 -22.135 1.00 78.44 184 LYS A CA 1
ATOM 1331 C C . LYS A 1 184 ? 3.695 -17.792 -21.841 1.00 78.44 184 LYS A C 1
ATOM 1333 O O . LYS A 1 184 ? 2.918 -18.560 -22.399 1.00 78.44 184 LYS A O 1
ATOM 1338 N N . ILE A 1 185 ? 3.295 -16.859 -20.976 1.00 77.12 185 ILE A N 1
ATOM 1339 C CA . ILE A 1 185 ? 1.899 -16.625 -20.560 1.00 77.12 185 ILE A CA 1
ATOM 1340 C C . ILE A 1 185 ? 1.309 -15.398 -21.291 1.00 77.12 185 ILE A C 1
ATOM 1342 O O . ILE A 1 185 ? 0.178 -14.982 -21.053 1.00 77.12 185 ILE A O 1
ATOM 1346 N N . ASP A 1 186 ? 2.051 -14.845 -22.249 1.00 75.00 186 ASP A N 1
ATOM 1347 C CA . ASP A 1 186 ? 1.727 -13.635 -23.008 1.00 75.00 186 ASP A CA 1
ATOM 1348 C C . ASP A 1 186 ? 0.363 -13.711 -23.720 1.00 75.00 186 ASP A C 1
ATOM 1350 O O . ASP A 1 186 ? -0.337 -12.711 -23.853 1.00 75.00 186 ASP A O 1
ATOM 1354 N N . PHE A 1 187 ? -0.082 -14.923 -24.072 1.00 76.31 187 PHE A N 1
ATOM 1355 C CA . PHE A 1 187 ? -1.419 -15.190 -24.614 1.00 76.31 187 PHE A CA 1
ATOM 1356 C C . PHE A 1 187 ? -2.566 -14.770 -23.674 1.00 76.31 187 PHE A C 1
ATOM 1358 O O . PHE A 1 187 ? -3.628 -14.377 -24.147 1.00 76.31 187 PHE A O 1
ATOM 1365 N N . ILE A 1 188 ? -2.355 -14.822 -22.355 1.00 75.88 188 ILE A N 1
ATOM 1366 C CA . ILE A 1 188 ? -3.326 -14.398 -21.333 1.00 75.88 188 ILE A CA 1
ATOM 1367 C C . ILE A 1 188 ? -3.041 -12.959 -20.886 1.00 75.88 188 ILE A C 1
ATOM 1369 O O . ILE A 1 188 ? -3.972 -12.187 -20.668 1.00 75.88 188 ILE A O 1
ATOM 1373 N N . LEU A 1 189 ? -1.767 -12.569 -20.778 1.00 69.38 189 LEU A N 1
ATOM 1374 C CA . LEU A 1 189 ? -1.380 -11.249 -20.264 1.00 69.38 189 LEU A CA 1
ATOM 1375 C C . LEU A 1 189 ? -1.700 -10.104 -21.237 1.00 69.38 189 LEU A C 1
ATOM 1377 O O . LEU A 1 189 ? -2.152 -9.048 -20.795 1.00 69.38 189 LEU A O 1
ATOM 1381 N N . LYS A 1 190 ? -1.547 -10.307 -22.552 1.00 71.94 190 LYS A N 1
ATOM 1382 C CA . LYS A 1 190 ? -1.919 -9.310 -23.571 1.00 71.94 190 LYS A CA 1
ATOM 1383 C C . LYS A 1 190 ? -3.398 -8.917 -23.549 1.00 71.94 190 LYS A C 1
ATOM 1385 O O . LYS A 1 190 ? -3.663 -7.719 -23.508 1.00 71.94 190 LYS A O 1
ATOM 1390 N N . PRO A 1 191 ? -4.370 -9.850 -23.559 1.00 72.25 191 PRO A N 1
ATOM 1391 C CA . PRO A 1 191 ? -5.782 -9.475 -23.532 1.00 72.25 191 PRO A CA 1
ATOM 1392 C C . PRO A 1 191 ? -6.241 -8.911 -22.180 1.00 72.25 191 PRO A C 1
ATOM 1394 O O . PRO A 1 191 ? -7.158 -8.097 -22.161 1.00 72.25 191 PRO A O 1
ATOM 1397 N N . LEU A 1 192 ? -5.622 -9.312 -21.062 1.00 66.00 192 LEU A N 1
ATOM 1398 C CA . LEU A 1 192 ? -6.002 -8.833 -19.724 1.00 66.00 192 LEU A CA 1
ATOM 1399 C C . LEU A 1 192 ? -5.384 -7.481 -19.347 1.00 66.00 192 LEU A C 1
ATOM 1401 O O . LEU A 1 192 ? -6.069 -6.659 -18.745 1.00 66.00 192 LEU A O 1
ATOM 1405 N N . PHE A 1 193 ? -4.111 -7.252 -19.678 1.00 67.75 193 PHE A N 1
ATOM 1406 C CA . PHE A 1 193 ? -3.350 -6.082 -19.219 1.00 67.75 193 PHE A CA 1
ATOM 1407 C C . PHE A 1 193 ? -2.810 -5.200 -20.351 1.00 67.75 193 PHE A C 1
ATOM 1409 O O . PHE A 1 193 ? -2.326 -4.101 -20.090 1.00 67.75 193 PHE A O 1
ATOM 1416 N N . GLY A 1 194 ? -2.883 -5.647 -21.609 1.00 64.44 194 GLY A N 1
ATOM 1417 C CA . GLY A 1 194 ? -2.414 -4.866 -22.757 1.00 64.44 194 GLY A CA 1
ATOM 1418 C C . GLY A 1 194 ? -0.894 -4.691 -22.822 1.00 64.44 194 GLY A C 1
ATOM 1419 O O . GLY A 1 194 ? -0.419 -3.766 -23.478 1.00 64.44 194 GLY A O 1
ATOM 1420 N N . PHE A 1 195 ? -0.118 -5.541 -22.141 1.00 69.00 195 PHE A N 1
ATOM 1421 C CA . PHE A 1 195 ? 1.338 -5.412 -22.100 1.00 69.00 195 PHE A CA 1
ATOM 1422 C C . PHE A 1 195 ? 1.966 -5.600 -23.488 1.00 69.00 195 PHE A C 1
ATOM 1424 O O . PHE A 1 195 ? 1.805 -6.634 -24.135 1.00 69.00 195 PHE A O 1
ATOM 1431 N N . ALA A 1 196 ? 2.701 -4.580 -23.939 1.00 60.50 196 ALA A N 1
ATOM 1432 C CA . ALA A 1 196 ? 3.461 -4.617 -25.187 1.00 60.50 196 ALA A CA 1
ATOM 1433 C C . ALA A 1 196 ? 4.856 -5.248 -25.012 1.00 60.50 196 ALA A C 1
ATOM 1435 O O . ALA A 1 196 ? 5.440 -5.709 -25.991 1.00 60.50 196 ALA A O 1
ATOM 1436 N N . SER A 1 197 ? 5.375 -5.291 -23.779 1.00 64.19 197 SER A N 1
ATOM 1437 C CA . SER A 1 197 ? 6.675 -5.870 -23.435 1.00 64.19 197 SER A CA 1
ATOM 1438 C C . SER A 1 197 ? 6.575 -6.802 -22.212 1.00 64.19 197 SER A C 1
ATOM 1440 O O . SER A 1 197 ? 5.886 -6.464 -21.246 1.00 64.19 197 SER A O 1
ATOM 1442 N N . PRO A 1 198 ? 7.258 -7.966 -22.204 1.00 61.06 198 PRO A N 1
ATOM 1443 C CA . PRO A 1 198 ? 7.292 -8.882 -21.053 1.00 61.06 198 PRO A CA 1
ATOM 1444 C C . PRO A 1 198 ? 7.906 -8.264 -19.791 1.00 61.06 198 PRO A C 1
ATOM 1446 O O . PRO A 1 198 ? 7.637 -8.711 -18.677 1.00 61.06 198 PRO A O 1
ATOM 1449 N N . GLU A 1 199 ? 8.731 -7.231 -19.958 1.00 63.78 199 GLU A N 1
ATOM 1450 C CA . GLU A 1 199 ? 9.337 -6.462 -18.872 1.00 63.78 199 GLU A CA 1
ATOM 1451 C C . GLU A 1 199 ? 8.307 -5.617 -18.106 1.00 63.78 199 GLU A C 1
ATOM 1453 O O . GLU A 1 199 ? 8.553 -5.270 -16.953 1.00 63.78 199 GLU A O 1
ATOM 1458 N N . ALA A 1 200 ? 7.134 -5.344 -18.695 1.00 60.50 200 ALA A N 1
ATOM 1459 C CA . ALA A 1 200 ? 6.059 -4.595 -18.042 1.00 60.50 200 ALA A CA 1
ATOM 1460 C C . ALA A 1 200 ? 5.494 -5.304 -16.796 1.00 60.50 200 ALA A C 1
ATOM 1462 O O . ALA A 1 200 ? 4.897 -4.658 -15.944 1.00 60.50 200 ALA A O 1
ATOM 1463 N N . VAL A 1 201 ? 5.735 -6.613 -16.650 1.00 61.50 201 VAL A N 1
ATOM 1464 C CA . VAL A 1 201 ? 5.369 -7.391 -15.452 1.00 61.50 201 VAL A CA 1
ATOM 1465 C C . VAL A 1 201 ? 6.203 -6.996 -14.228 1.00 61.50 201 VAL A C 1
ATOM 1467 O O . VAL A 1 201 ? 5.813 -7.278 -13.099 1.00 61.50 201 VAL A O 1
ATOM 1470 N N . GLY A 1 202 ? 7.356 -6.358 -14.443 1.00 53.69 202 GLY A N 1
ATOM 1471 C CA . GLY A 1 202 ? 8.250 -5.916 -13.378 1.00 53.69 202 GLY A CA 1
ATOM 1472 C C . GLY A 1 202 ? 8.037 -4.479 -12.908 1.00 53.69 202 GLY A C 1
ATOM 1473 O O . GLY A 1 202 ? 8.759 -4.031 -12.019 1.00 53.69 202 GLY A O 1
ATOM 1474 N N . VAL A 1 203 ? 7.097 -3.746 -13.509 1.00 56.16 203 VAL A N 1
ATOM 1475 C CA . VAL A 1 203 ? 6.759 -2.397 -13.051 1.00 56.16 203 VAL A CA 1
ATOM 1476 C C . VAL A 1 203 ? 5.894 -2.541 -11.788 1.00 56.16 203 VAL A C 1
ATOM 1478 O O . VAL A 1 203 ? 4.880 -3.239 -11.863 1.00 56.16 203 VAL A O 1
ATOM 1481 N N . PRO A 1 204 ? 6.308 -1.970 -10.640 1.00 43.41 204 PRO A N 1
ATOM 1482 C CA . PRO A 1 204 ? 5.550 -2.040 -9.391 1.00 43.41 204 PRO A CA 1
ATOM 1483 C C . PRO A 1 204 ? 4.213 -1.295 -9.460 1.00 43.41 204 PRO A C 1
ATOM 1485 O O . PRO A 1 204 ? 4.116 -0.302 -10.221 1.00 43.41 204 PRO A O 1
#